Protein AF-0000000087665610 (afdb_homodimer)

Structure (mmCIF, N/CA/C/O backbone):
data_AF-0000000087665610-model_v1
#
loop_
_entity.id
_entity.type
_entity.pd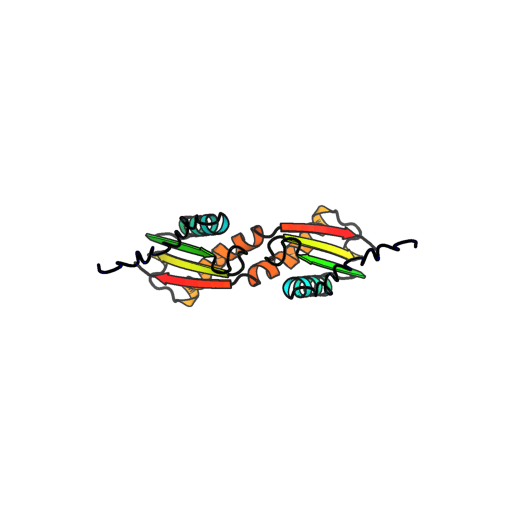bx_description
1 polymer 'BolA-like protein'
#
loop_
_atom_site.group_PDB
_atom_site.id
_atom_site.type_symbol
_atom_site.label_atom_id
_atom_site.label_alt_id
_atom_site.label_comp_id
_atom_site.label_asym_id
_atom_site.label_entity_id
_atom_site.label_seq_id
_atom_site.pdbx_PDB_ins_code
_atom_site.Cartn_x
_atom_site.Cartn_y
_atom_site.Cartn_z
_atom_site.occupancy
_atom_site.B_iso_or_equiv
_atom_site.auth_seq_id
_atom_site.auth_comp_id
_atom_site.auth_asym_id
_atom_site.auth_atom_id
_atom_site.pdbx_PDB_model_num
ATOM 1 N N . MET A 1 1 ? 56.156 -19.656 -23.188 1 30.45 1 MET A N 1
ATOM 2 C CA . MET A 1 1 ? 55.656 -19.406 -21.844 1 30.45 1 MET A CA 1
ATOM 3 C C . MET A 1 1 ? 54.219 -18.875 -21.875 1 30.45 1 MET A C 1
ATOM 5 O O . MET A 1 1 ? 54 -17.766 -22.359 1 30.45 1 MET A O 1
ATOM 9 N N . LEU A 1 2 ? 53.25 -19.781 -22.156 1 40.09 2 LEU A N 1
ATOM 10 C CA . LEU A 1 2 ? 51.812 -19.625 -22.391 1 40.09 2 LEU A CA 1
ATOM 11 C C . LEU A 1 2 ? 51.125 -19 -21.188 1 40.09 2 LEU A C 1
ATOM 13 O O . LEU A 1 2 ? 51.219 -19.5 -20.062 1 40.09 2 LEU A O 1
ATOM 17 N N . SER A 1 3 ? 51.125 -17.641 -21.094 1 36.66 3 SER A N 1
ATOM 18 C CA . SER A 1 3 ? 50.469 -16.797 -20.078 1 36.66 3 SER A CA 1
ATOM 19 C C . SER A 1 3 ? 48.969 -17.094 -19.984 1 36.66 3 SER A C 1
ATOM 21 O O . SER A 1 3 ? 48.25 -16.906 -20.953 1 36.66 3 SER A O 1
ATOM 23 N N . ALA A 1 4 ? 48.594 -18.25 -19.375 1 34.22 4 ALA A N 1
ATOM 24 C CA . ALA A 1 4 ? 47.219 -18.562 -19.031 1 34.22 4 ALA A CA 1
ATOM 25 C C . ALA A 1 4 ? 46.594 -17.438 -18.203 1 34.22 4 ALA A C 1
ATOM 27 O O . ALA A 1 4 ? 47.031 -17.156 -17.094 1 34.22 4 ALA A O 1
ATOM 28 N N . ARG A 1 5 ? 46.25 -16.312 -18.875 1 37.38 5 ARG A N 1
ATOM 29 C CA . ARG A 1 5 ? 45.438 -15.25 -18.281 1 37.38 5 ARG A CA 1
ATOM 30 C C . ARG A 1 5 ? 44.281 -15.836 -17.469 1 37.38 5 ARG A C 1
ATOM 32 O O . ARG A 1 5 ? 43.5 -16.656 -17.969 1 37.38 5 ARG A O 1
ATOM 39 N N . ASN A 1 6 ? 44.5 -16.094 -16.141 1 33.09 6 ASN A N 1
ATOM 40 C CA . ASN A 1 6 ? 43.562 -16.453 -15.094 1 33.09 6 ASN A CA 1
ATOM 41 C C . ASN A 1 6 ? 42.281 -15.594 -15.172 1 33.09 6 ASN A C 1
ATOM 43 O O . ASN A 1 6 ? 42.344 -14.391 -14.93 1 33.09 6 ASN A O 1
ATOM 47 N N . ARG A 1 7 ? 41.438 -15.664 -16.234 1 42.34 7 ARG A N 1
ATOM 48 C CA . ARG A 1 7 ? 40.156 -15.008 -16.203 1 42.34 7 ARG A CA 1
ATOM 49 C C . ARG A 1 7 ? 39.406 -15.305 -14.898 1 42.34 7 ARG A C 1
ATOM 51 O O . ARG A 1 7 ? 38.969 -16.422 -14.68 1 42.34 7 ARG A O 1
ATOM 58 N N . LEU A 1 8 ? 39.969 -14.805 -13.812 1 37.66 8 LEU A N 1
ATOM 59 C CA . LEU A 1 8 ? 39.188 -14.859 -12.578 1 37.66 8 LEU A CA 1
ATOM 60 C C . LEU A 1 8 ? 37.75 -14.43 -12.828 1 37.66 8 LEU A C 1
ATOM 62 O O . LEU A 1 8 ? 37.5 -13.305 -13.273 1 37.66 8 LEU A O 1
ATOM 66 N N . PHE A 1 9 ? 36.906 -15.336 -13.281 1 41.03 9 PHE A N 1
ATOM 67 C CA . PHE A 1 9 ? 35.469 -15.133 -13.297 1 41.03 9 PHE A CA 1
ATOM 68 C C . PHE A 1 9 ? 35 -14.508 -11.992 1 41.03 9 PHE A C 1
ATOM 70 O O .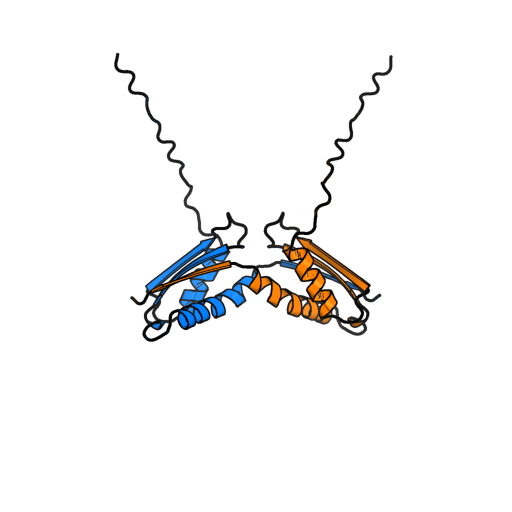 PHE A 1 9 ? 35.312 -14.992 -10.906 1 41.03 9 PHE A O 1
ATOM 77 N N . TYR A 1 10 ? 35.219 -13.242 -11.836 1 36.62 10 TYR A N 1
ATOM 78 C CA . TYR A 1 10 ? 34.531 -12.531 -10.773 1 36.62 10 TYR A CA 1
ATOM 79 C C . TYR A 1 10 ? 33.125 -13.102 -10.562 1 36.62 10 TYR A C 1
ATOM 81 O O . TYR A 1 10 ? 32.281 -13.078 -11.469 1 36.62 10 TYR A O 1
ATOM 89 N N . PHE A 1 11 ? 33.125 -14.375 -10.078 1 37.56 11 PHE A N 1
ATOM 90 C CA . PHE A 1 11 ? 31.859 -14.844 -9.523 1 37.56 11 PHE A CA 1
ATOM 91 C C . PHE A 1 11 ? 31.141 -13.727 -8.789 1 37.56 11 PHE A C 1
ATOM 93 O O . PHE A 1 11 ? 31.578 -13.289 -7.727 1 37.56 11 PHE A O 1
ATOM 100 N N . GLY A 1 12 ? 30.828 -12.68 -9.523 1 36.81 12 GLY A N 1
ATOM 101 C CA . GLY A 1 12 ? 29.828 -11.875 -8.828 1 36.81 12 GLY A CA 1
ATOM 102 C C . GLY A 1 12 ? 28.953 -12.695 -7.906 1 36.81 12 GLY A C 1
ATOM 103 O O . GLY A 1 12 ? 28.125 -13.492 -8.375 1 36.81 12 GLY A O 1
ATOM 104 N N . LEU A 1 13 ? 29.438 -13.32 -6.906 1 33.56 13 LEU A N 1
ATOM 105 C CA . LEU A 1 13 ? 28.672 -13.859 -5.797 1 33.56 13 LEU A CA 1
ATOM 106 C C . LEU A 1 13 ? 27.422 -13.016 -5.539 1 33.56 13 LEU A C 1
ATOM 108 O O . LEU A 1 13 ? 27.516 -11.922 -4.977 1 33.56 13 LEU A O 1
ATOM 112 N N . ARG A 1 14 ? 26.719 -12.734 -6.547 1 39.91 14 ARG A N 1
ATOM 113 C CA . ARG A 1 14 ? 25.422 -12.305 -6.047 1 39.91 14 ARG A CA 1
ATOM 114 C C . ARG A 1 14 ? 25.094 -12.969 -4.715 1 39.91 14 ARG A C 1
ATOM 116 O O . ARG A 1 14 ? 25 -14.195 -4.633 1 39.91 14 ARG A O 1
ATOM 123 N N . LEU A 1 15 ? 25.641 -12.711 -3.615 1 41.97 15 LEU A N 1
ATOM 124 C CA . LEU A 1 15 ? 25.125 -13.062 -2.297 1 41.97 15 LEU A CA 1
ATOM 125 C C . LEU A 1 15 ? 23.703 -13.578 -2.389 1 41.97 15 LEU A C 1
ATOM 127 O O . LEU A 1 15 ? 22.953 -13.188 -3.287 1 41.97 15 LEU A O 1
ATOM 131 N N . CYS A 1 16 ? 23.344 -14.648 -1.927 1 44.97 16 CYS A N 1
ATOM 132 C CA . CYS A 1 16 ? 22.047 -15.273 -1.751 1 44.97 16 CYS A CA 1
ATOM 133 C C . CYS A 1 16 ? 20.953 -14.234 -1.562 1 44.97 16 CYS A C 1
ATOM 135 O O . CYS A 1 16 ? 20.953 -13.5 -0.57 1 44.97 16 CYS A O 1
ATOM 137 N N . SER A 1 17 ? 20.562 -13.523 -2.576 1 52.06 17 SER A N 1
ATOM 138 C CA . SER A 1 17 ? 19.547 -12.484 -2.564 1 52.06 17 SER A CA 1
ATOM 139 C C . SER A 1 17 ? 18.422 -12.82 -1.574 1 52.06 17 SER A C 1
ATOM 141 O O . SER A 1 17 ? 17.609 -13.703 -1.831 1 52.06 17 SER A O 1
ATOM 143 N N . THR A 1 18 ? 18.797 -13.047 -0.389 1 67.06 18 THR A N 1
ATOM 144 C CA . THR A 1 18 ? 17.844 -13.273 0.692 1 67.06 18 THR A CA 1
ATOM 145 C C . THR A 1 18 ? 16.578 -12.438 0.482 1 67.06 18 THR A C 1
ATOM 147 O O . THR A 1 18 ? 16.641 -11.305 0.016 1 67.06 18 THR A O 1
ATOM 150 N N . LYS A 1 19 ? 15.586 -13.234 0.316 1 80.88 19 LYS A N 1
ATOM 151 C CA . LYS A 1 19 ? 14.273 -12.617 0.151 1 80.88 19 LYS A CA 1
ATOM 152 C C . LYS A 1 19 ? 14.016 -11.578 1.24 1 80.88 19 LYS A C 1
ATOM 154 O O . LYS A 1 19 ? 14.383 -11.781 2.398 1 80.88 19 LYS A O 1
ATOM 159 N N . THR A 1 20 ? 13.594 -10.422 0.8 1 84.56 20 THR A N 1
ATOM 160 C CA . THR A 1 20 ? 13.219 -9.375 1.749 1 84.56 20 THR A CA 1
ATOM 161 C C . THR A 1 20 ? 12.039 -9.82 2.6 1 84.56 20 THR A C 1
ATOM 163 O O . THR A 1 20 ? 11.305 -10.742 2.225 1 84.56 20 THR A O 1
ATOM 166 N N . PRO A 1 21 ? 11.898 -9.242 3.732 1 85.81 21 PRO A N 1
ATOM 167 C CA . PRO A 1 21 ? 10.742 -9.562 4.566 1 85.81 21 PRO A CA 1
ATOM 168 C C . PRO A 1 21 ? 9.414 -9.359 3.842 1 85.81 21 PRO A C 1
ATOM 170 O O . PRO A 1 21 ? 8.484 -10.156 4.012 1 85.81 21 PRO A O 1
ATOM 173 N N . ALA A 1 22 ? 9.312 -8.367 3.059 1 87.12 22 ALA A N 1
ATOM 174 C CA . ALA A 1 22 ? 8.086 -8.109 2.312 1 87.12 22 ALA A CA 1
ATOM 175 C C . ALA A 1 22 ? 7.789 -9.25 1.335 1 87.12 22 ALA A C 1
ATOM 177 O O . ALA A 1 22 ? 6.656 -9.727 1.25 1 87.12 22 ALA A O 1
ATOM 178 N N . GLU A 1 23 ? 8.781 -9.68 0.623 1 92 23 GLU A N 1
ATOM 179 C CA . GLU A 1 23 ? 8.625 -10.789 -0.308 1 92 23 GLU A CA 1
ATOM 180 C C . GLU A 1 23 ? 8.148 -12.047 0.41 1 92 23 GLU A C 1
ATOM 182 O O . GLU A 1 23 ? 7.242 -12.734 -0.069 1 92 23 GLU A O 1
ATOM 187 N N . GLN A 1 24 ? 8.758 -12.289 1.547 1 92.56 24 GLN A N 1
ATOM 188 C CA . GLN A 1 24 ? 8.414 -13.477 2.32 1 92.56 24 GLN A CA 1
ATOM 189 C C . GLN A 1 24 ? 6.984 -13.406 2.836 1 92.56 24 GLN A C 1
ATOM 191 O O . GLN A 1 24 ? 6.242 -14.383 2.764 1 92.56 24 GLN A O 1
ATOM 196 N N . ARG A 1 25 ? 6.641 -12.281 3.301 1 92.31 25 ARG A N 1
ATOM 197 C CA . ARG A 1 25 ? 5.297 -12.102 3.832 1 92.31 25 ARG A CA 1
ATOM 198 C C . ARG A 1 25 ? 4.246 -12.266 2.738 1 92.31 25 ARG A C 1
ATOM 200 O O . ARG A 1 25 ? 3.232 -12.938 2.941 1 92.31 25 ARG A O 1
ATOM 207 N N . MET A 1 26 ? 4.5 -11.734 1.602 1 93.62 26 MET A N 1
ATOM 208 C CA . MET A 1 26 ? 3.557 -11.844 0.491 1 93.62 26 MET A CA 1
ATOM 209 C C . MET A 1 26 ? 3.408 -13.297 0.044 1 93.62 26 MET A C 1
ATOM 211 O O . MET A 1 26 ? 2.295 -13.758 -0.21 1 93.62 26 MET A O 1
ATOM 215 N N . ALA A 1 27 ? 4.508 -13.961 -0.029 1 96.38 27 ALA A N 1
ATOM 216 C CA . ALA A 1 27 ? 4.457 -15.375 -0.406 1 96.38 27 ALA A CA 1
ATOM 217 C C . ALA A 1 27 ? 3.65 -16.188 0.604 1 96.38 27 ALA A C 1
ATOM 219 O O . ALA A 1 27 ? 2.824 -17.016 0.222 1 96.38 27 ALA A O 1
ATOM 220 N N . GLN A 1 28 ? 3.865 -15.852 1.844 1 95.94 28 GLN A N 1
ATOM 221 C CA . GLN A 1 28 ? 3.162 -16.562 2.904 1 95.94 28 GLN A CA 1
ATOM 222 C C . GLN A 1 28 ? 1.66 -16.312 2.842 1 95.94 28 GLN A C 1
ATOM 224 O O . GLN A 1 28 ? 0.858 -17.234 2.986 1 95.94 28 GLN A O 1
ATOM 229 N N . LEU A 1 29 ? 1.319 -15.125 2.602 1 96.12 29 LEU A N 1
ATOM 230 C CA . LEU A 1 29 ? -0.089 -14.758 2.508 1 96.12 29 LEU A CA 1
ATOM 231 C C . LEU A 1 29 ? -0.769 -15.5 1.361 1 96.12 29 LEU A C 1
ATOM 233 O O . LEU A 1 29 ? -1.879 -16.016 1.52 1 96.12 29 LEU A O 1
ATOM 237 N N . LEU A 1 30 ? -0.143 -15.562 0.259 1 97.56 30 LEU A N 1
ATOM 238 C CA . LEU A 1 30 ? -0.709 -16.234 -0.909 1 97.56 30 LEU A CA 1
ATOM 239 C C . LEU A 1 30 ? -0.895 -17.719 -0.647 1 97.56 30 LEU A C 1
ATOM 241 O O . LEU A 1 30 ? -1.922 -18.297 -1.012 1 97.56 30 LEU A O 1
ATOM 245 N N . LYS A 1 31 ? 0.048 -18.297 0.053 1 97.44 31 LYS A N 1
ATOM 246 C CA . LYS A 1 31 ? -0.042 -19.719 0.384 1 97.44 31 LYS A CA 1
ATOM 247 C C . LYS A 1 31 ? -1.173 -19.984 1.374 1 97.44 31 LYS A C 1
ATOM 249 O O . LYS A 1 31 ? -1.832 -21.016 1.309 1 97.44 31 LYS A O 1
ATOM 254 N N . GLU A 1 32 ? -1.372 -19.016 2.225 1 96.75 32 GLU A N 1
ATOM 255 C CA . GLU A 1 32 ? -2.387 -19.172 3.262 1 96.75 32 GLU A CA 1
ATOM 256 C C . GLU A 1 32 ? -3.789 -18.938 2.701 1 96.75 32 GLU A C 1
ATOM 258 O O . GLU A 1 32 ? -4.734 -19.625 3.088 1 96.75 32 GLU A O 1
ATOM 263 N N . LYS A 1 33 ? -3.898 -18.125 1.694 1 96.88 33 LYS A N 1
ATOM 264 C CA . LYS A 1 33 ? -5.227 -17.672 1.293 1 96.88 33 LYS A CA 1
ATOM 265 C C . LYS A 1 33 ? -5.684 -18.375 0.016 1 96.88 33 LYS A C 1
ATOM 267 O O . LYS A 1 33 ? -6.871 -18.375 -0.313 1 96.88 33 LYS A O 1
ATOM 272 N N . ILE A 1 34 ? -4.816 -18.922 -0.722 1 97.56 34 ILE A N 1
ATOM 273 C CA . ILE A 1 34 ? -5.188 -19.641 -1.938 1 97.56 34 ILE A CA 1
ATOM 274 C C . ILE A 1 34 ? -5.012 -21.141 -1.728 1 97.56 34 ILE A C 1
ATOM 276 O O . ILE A 1 34 ? -3.941 -21.594 -1.319 1 97.56 34 ILE A O 1
ATOM 280 N N . THR A 1 35 ? -6.012 -21.828 -2.021 1 97.19 35 THR A N 1
ATOM 281 C CA . THR A 1 35 ? -5.945 -23.266 -1.864 1 97.19 35 THR A CA 1
ATOM 282 C C . THR A 1 35 ? -5.242 -23.922 -3.057 1 97.19 35 THR A C 1
ATOM 284 O O . THR A 1 35 ? -5.227 -23.344 -4.152 1 97.19 35 THR A O 1
ATOM 287 N N . GLY A 1 36 ? -4.547 -25.078 -2.832 1 97.81 36 GLY A N 1
ATOM 288 C CA . GLY A 1 36 ? -3.984 -25.859 -3.922 1 97.81 36 GLY A CA 1
ATOM 289 C C . GLY A 1 36 ? -2.734 -25.25 -4.52 1 97.81 36 GLY A C 1
ATOM 290 O O . GLY A 1 36 ? -2.396 -25.516 -5.676 1 97.81 36 GLY A O 1
ATOM 291 N N . VAL A 1 37 ? -2.111 -24.438 -3.73 1 98.12 37 VAL A N 1
ATOM 292 C CA . VAL A 1 37 ? -0.894 -23.812 -4.227 1 98.12 37 VAL A CA 1
ATOM 293 C C . VAL A 1 37 ? 0.242 -24.828 -4.266 1 98.12 37 VAL A C 1
ATOM 295 O O . VAL A 1 37 ? 0.518 -25.5 -3.27 1 98.12 37 VAL A O 1
ATOM 298 N N . THR A 1 38 ? 0.902 -24.922 -5.387 1 98.25 38 THR A N 1
ATOM 299 C CA . THR A 1 38 ? 2.027 -25.844 -5.527 1 98.25 38 THR A CA 1
ATOM 300 C C . THR A 1 38 ? 3.342 -25.078 -5.637 1 98.25 38 THR A C 1
ATOM 302 O O . THR A 1 38 ? 4.414 -25.625 -5.406 1 98.25 38 THR A O 1
ATOM 305 N N . LYS A 1 39 ? 3.195 -23.797 -6.051 1 98.44 39 LYS A N 1
ATOM 306 C CA . LYS A 1 39 ? 4.383 -22.953 -6.168 1 98.44 39 LYS A CA 1
ATOM 307 C C . LYS A 1 39 ? 4.031 -21.469 -6.016 1 98.44 39 LYS A C 1
ATOM 309 O O . LYS A 1 39 ? 3.02 -21.016 -6.555 1 98.44 39 LYS A O 1
ATOM 314 N N . VAL A 1 40 ? 4.859 -20.75 -5.281 1 98.25 40 VAL A N 1
ATOM 315 C CA . VAL A 1 40 ? 4.727 -19.297 -5.152 1 98.25 40 VAL A CA 1
ATOM 316 C C . VAL A 1 40 ? 6.109 -18.656 -5.145 1 98.25 40 VAL A C 1
ATOM 318 O O . VAL A 1 40 ? 7.023 -19.141 -4.473 1 98.25 40 VAL A O 1
ATOM 321 N N . GLU A 1 41 ? 6.238 -17.578 -5.941 1 97.69 41 GLU A N 1
ATOM 322 C CA . GLU A 1 41 ? 7.449 -16.766 -5.957 1 97.69 41 GLU A CA 1
ATOM 323 C C . GLU A 1 41 ? 7.117 -15.281 -6.004 1 97.69 41 GLU A C 1
ATOM 325 O O . GLU A 1 41 ? 6.312 -14.852 -6.828 1 97.69 41 GLU A O 1
ATOM 330 N N . VAL A 1 42 ? 7.703 -14.578 -5.047 1 96.31 42 VAL A N 1
ATOM 331 C CA . VAL A 1 42 ? 7.559 -13.125 -5.02 1 96.31 42 VAL A CA 1
ATOM 332 C C . VAL A 1 42 ? 8.938 -12.469 -5.008 1 96.31 42 VAL A C 1
ATOM 334 O O . VAL A 1 42 ? 9.781 -12.812 -4.18 1 96.31 42 VAL A O 1
ATOM 337 N N . ASN A 1 43 ? 9.156 -11.57 -5.93 1 95.06 43 ASN A N 1
ATOM 338 C CA . ASN A 1 43 ? 10.445 -10.883 -6.016 1 95.06 43 ASN A CA 1
ATOM 339 C C . ASN A 1 43 ? 10.266 -9.367 -6.16 1 95.06 43 ASN A C 1
ATOM 341 O O . ASN A 1 43 ? 9.516 -8.906 -7.023 1 95.06 43 ASN A O 1
ATOM 345 N N . ASP A 1 44 ? 10.977 -8.688 -5.293 1 91.19 44 ASP A N 1
ATOM 346 C CA . ASP A 1 44 ? 11.039 -7.238 -5.469 1 91.19 44 ASP A CA 1
ATOM 347 C C . ASP A 1 44 ? 11.992 -6.863 -6.602 1 91.19 44 ASP A C 1
ATOM 349 O O . ASP A 1 44 ? 13.188 -7.141 -6.535 1 91.19 44 ASP A O 1
ATOM 353 N N . VAL A 1 45 ? 11.492 -6.188 -7.613 1 91.62 45 VAL A N 1
ATOM 354 C CA . VAL A 1 45 ? 12.328 -5.918 -8.781 1 91.62 45 VAL A CA 1
ATOM 355 C C . VAL A 1 45 ? 12.672 -4.43 -8.844 1 91.62 45 VAL A C 1
ATOM 357 O O . VAL A 1 45 ? 13.117 -3.932 -9.875 1 91.62 45 VAL A O 1
ATOM 360 N N . SER A 1 46 ? 12.375 -3.678 -7.758 1 86.62 46 SER A N 1
ATOM 361 C CA . SER A 1 46 ? 12.688 -2.254 -7.688 1 86.62 46 SER A CA 1
ATOM 362 C C . SER A 1 46 ? 13.984 -2.012 -6.926 1 86.62 46 SER A C 1
ATOM 364 O O . SER A 1 46 ? 14.297 -0.875 -6.566 1 86.62 46 SER A O 1
ATOM 366 N N . SER A 1 47 ? 14.805 -2.971 -6.68 1 79.19 47 SER A N 1
ATOM 367 C CA . SER A 1 47 ? 16.094 -2.857 -6 1 79.19 47 SER A CA 1
ATOM 368 C C . SER A 1 47 ? 15.898 -2.576 -4.512 1 79.19 47 SER A C 1
ATOM 370 O O . SER A 1 47 ? 16.562 -1.698 -3.953 1 79.19 47 SER A O 1
ATOM 372 N N . GLY A 1 48 ? 14.859 -3.094 -3.902 1 76.19 48 GLY A N 1
ATOM 373 C CA . GLY A 1 48 ? 14.703 -3.111 -2.455 1 76.19 48 GLY A CA 1
ATOM 374 C C . GLY A 1 48 ? 13.734 -2.064 -1.944 1 76.19 48 GLY A C 1
ATOM 375 O O . GLY A 1 48 ? 13.445 -2.008 -0.746 1 76.19 48 GLY A O 1
ATOM 376 N N . CYS A 1 49 ? 13.211 -1.209 -2.771 1 75.19 49 CYS A N 1
ATOM 377 C CA . CYS A 1 49 ? 12.297 -0.159 -2.338 1 75.19 49 CYS A CA 1
ATOM 378 C C . CYS A 1 49 ? 10.891 -0.709 -2.146 1 75.19 49 CYS A C 1
ATOM 380 O O . CYS A 1 49 ? 10.078 -0.124 -1.422 1 75.19 49 CYS A O 1
ATOM 382 N N . GLY A 1 50 ? 10.656 -1.764 -2.826 1 82.06 50 GLY A N 1
ATOM 383 C CA . GLY A 1 50 ? 9.359 -2.398 -2.672 1 82.06 50 GLY A CA 1
ATOM 384 C C . GLY A 1 50 ? 8.273 -1.748 -3.508 1 82.06 50 GLY A C 1
ATOM 385 O O . GLY A 1 50 ? 7.09 -1.832 -3.172 1 82.06 50 GLY A O 1
ATOM 386 N N . SER A 1 51 ? 8.633 -1.101 -4.543 1 83.81 51 SER A N 1
ATOM 387 C CA . SER A 1 51 ? 7.633 -0.419 -5.363 1 83.81 51 SER A CA 1
ATOM 388 C C . SER A 1 51 ? 7.109 -1.331 -6.469 1 83.81 51 SER A C 1
ATOM 390 O O . SER A 1 51 ? 6.039 -1.083 -7.027 1 83.81 51 SER A O 1
ATOM 392 N N . MET A 1 52 ? 7.883 -2.289 -6.801 1 88.56 52 MET A N 1
ATOM 393 C CA . MET A 1 52 ? 7.5 -3.207 -7.871 1 88.56 52 MET A CA 1
ATOM 394 C C . MET A 1 52 ? 7.824 -4.648 -7.496 1 88.56 52 MET A C 1
ATOM 396 O O . MET A 1 52 ? 8.945 -4.949 -7.086 1 88.56 52 MET A O 1
ATOM 400 N N . PHE A 1 53 ? 6.809 -5.527 -7.738 1 93.31 53 PHE A N 1
ATOM 401 C CA . PHE A 1 53 ? 6.992 -6.945 -7.453 1 93.31 53 PHE A CA 1
ATOM 402 C C . PHE A 1 53 ? 6.578 -7.797 -8.648 1 93.31 53 PHE A C 1
ATOM 404 O O . PHE A 1 53 ? 5.609 -7.477 -9.336 1 93.31 53 PHE A O 1
ATOM 411 N N . THR A 1 54 ? 7.367 -8.836 -8.828 1 96.69 54 THR A N 1
ATOM 412 C CA . THR A 1 54 ? 6.898 -9.938 -9.648 1 96.69 54 THR A CA 1
ATOM 413 C C . THR A 1 54 ? 6.355 -11.07 -8.781 1 96.69 54 THR A C 1
ATOM 415 O O . THR A 1 54 ? 6.941 -11.406 -7.754 1 96.69 54 THR A O 1
ATOM 418 N N . VAL A 1 55 ? 5.191 -11.578 -9.266 1 97.81 55 VAL A N 1
ATOM 419 C CA . VAL A 1 55 ? 4.523 -12.609 -8.477 1 97.81 55 VAL A CA 1
ATOM 420 C C . VAL A 1 55 ? 4.156 -13.789 -9.383 1 97.81 55 VAL A C 1
ATOM 422 O O . VAL A 1 55 ? 3.494 -13.609 -10.406 1 97.81 55 VAL A O 1
ATOM 425 N N . PHE A 1 56 ? 4.684 -14.945 -9 1 98.69 56 PHE A N 1
ATOM 426 C CA . PHE A 1 56 ? 4.32 -16.188 -9.664 1 98.69 56 PHE A CA 1
ATOM 427 C C . PHE A 1 56 ? 3.574 -17.109 -8.711 1 98.69 56 PHE A C 1
ATOM 429 O O . PHE A 1 56 ? 4.031 -17.359 -7.598 1 98.69 56 PHE A O 1
ATOM 436 N N . VAL A 1 57 ? 2.381 -17.594 -9.195 1 98.69 57 VAL A N 1
ATOM 437 C CA . VAL A 1 57 ? 1.624 -18.531 -8.383 1 98.69 57 VAL A CA 1
ATOM 438 C C . VAL A 1 57 ? 1.129 -19.688 -9.258 1 98.69 57 VAL A C 1
ATOM 440 O O . VAL A 1 57 ? 0.55 -19.453 -10.32 1 98.69 57 VAL A O 1
ATOM 443 N N . GLU A 1 58 ? 1.41 -20.875 -8.812 1 98.81 58 GLU A N 1
ATOM 444 C CA . GLU A 1 58 ? 0.825 -22.094 -9.383 1 98.81 58 GLU A CA 1
ATOM 445 C C . GLU A 1 58 ? -0.182 -22.719 -8.422 1 98.81 58 GLU A C 1
ATOM 447 O O . GLU A 1 58 ? 0.149 -23.016 -7.273 1 98.81 58 GLU A O 1
ATOM 452 N N . SER A 1 59 ? -1.412 -22.891 -8.93 1 98.62 59 SER A N 1
ATOM 453 C CA . SER A 1 59 ? -2.436 -23.422 -8.039 1 98.62 59 SER A CA 1
ATOM 454 C C . SER A 1 59 ? -3.566 -24.078 -8.82 1 98.62 59 SER A C 1
ATOM 456 O O . SER A 1 59 ? -3.936 -23.609 -9.898 1 98.62 59 SER A O 1
ATOM 458 N N . SER A 1 60 ? -4.117 -25.109 -8.242 1 98.31 60 SER A N 1
ATOM 459 C CA . SER A 1 60 ? -5.273 -25.766 -8.828 1 98.31 60 SER A CA 1
ATOM 460 C C . SER A 1 60 ? -6.527 -24.906 -8.703 1 98.31 60 SER A C 1
ATOM 462 O O . SER A 1 60 ? -7.508 -25.125 -9.414 1 98.31 60 SER A O 1
ATOM 464 N N . SER A 1 61 ? -6.441 -23.906 -7.867 1 97.69 61 SER A N 1
ATOM 465 C CA . SER A 1 61 ? -7.582 -23.031 -7.656 1 97.69 61 SER A CA 1
ATOM 466 C C . SER A 1 61 ? -7.84 -22.156 -8.883 1 97.69 61 SER A C 1
ATOM 468 O O . SER A 1 61 ? -8.914 -21.562 -9.016 1 97.69 61 SER A O 1
ATOM 470 N N . PHE A 1 62 ? -6.914 -22.094 -9.773 1 98.38 62 PHE A N 1
ATOM 471 C CA . PHE A 1 62 ? -7.039 -21.219 -10.93 1 98.38 62 PHE A CA 1
ATOM 472 C C . PHE A 1 62 ? -7.777 -21.938 -12.062 1 98.38 62 PHE A C 1
ATOM 474 O O . PHE A 1 62 ? -8.125 -21.312 -13.07 1 98.38 62 PHE A O 1
ATOM 481 N N . LYS A 1 63 ? -7.984 -23.281 -11.82 1 97.75 63 LYS A N 1
ATOM 482 C CA . LYS A 1 63 ? -8.656 -24.047 -12.867 1 97.75 63 LYS A CA 1
ATOM 483 C C . LYS A 1 63 ? -10.031 -23.469 -13.18 1 97.75 63 LYS A C 1
ATOM 485 O O . LYS A 1 63 ? -10.836 -23.234 -12.266 1 97.75 63 LYS A O 1
ATOM 490 N N . GLY A 1 64 ? -10.297 -23.141 -14.484 1 97.94 64 GLY A N 1
ATOM 491 C CA . GLY A 1 64 ? -11.602 -22.656 -14.914 1 97.94 64 GLY A CA 1
ATOM 492 C C . GLY A 1 64 ? -11.75 -21.156 -14.789 1 97.94 64 GLY A C 1
ATOM 493 O O . GLY A 1 64 ? -12.766 -20.594 -15.203 1 97.94 64 GLY A O 1
ATOM 494 N N . LEU A 1 65 ? -10.812 -20.453 -14.211 1 97.69 65 LEU A N 1
ATOM 495 C CA . LEU A 1 65 ? -10.867 -19 -14.07 1 97.69 65 LEU A CA 1
ATOM 496 C C . LEU A 1 65 ? -10.164 -18.328 -15.242 1 97.69 65 LEU A C 1
ATOM 498 O O . LEU A 1 65 ? -9.18 -18.844 -15.766 1 97.69 65 LEU A O 1
ATOM 502 N N . SER A 1 66 ? -10.664 -17.219 -15.562 1 98.25 66 SER A N 1
ATOM 503 C CA . SER A 1 66 ? -9.961 -16.375 -16.531 1 98.25 66 SER A CA 1
ATOM 504 C C . SER A 1 66 ? -8.672 -15.812 -15.93 1 98.25 66 SER A C 1
ATOM 506 O O . SER A 1 66 ? -8.523 -15.758 -14.711 1 98.25 66 SER A O 1
ATOM 508 N N . ARG A 1 67 ? -7.82 -15.422 -16.875 1 97.56 67 ARG A N 1
ATOM 509 C CA . ARG A 1 67 ? -6.578 -14.805 -16.406 1 97.56 67 ARG A CA 1
ATOM 510 C C . ARG A 1 67 ? -6.863 -13.594 -15.531 1 97.56 67 ARG A C 1
ATOM 512 O O . ARG A 1 67 ? -6.234 -13.414 -14.492 1 97.56 67 ARG A O 1
ATOM 519 N N . VAL A 1 68 ? -7.836 -12.781 -15.867 1 97.88 68 VAL A N 1
ATOM 520 C CA . VAL A 1 68 ? -8.18 -11.57 -15.133 1 97.88 68 VAL A CA 1
ATOM 521 C C . VAL A 1 68 ? -8.656 -11.93 -13.734 1 97.88 68 VAL A C 1
ATOM 523 O O . VAL A 1 68 ? -8.258 -11.297 -12.75 1 97.88 68 VAL A O 1
ATOM 526 N N . ALA A 1 69 ? -9.422 -12.922 -13.648 1 98 69 ALA A N 1
ATOM 527 C CA . ALA A 1 69 ? -9.938 -13.359 -12.359 1 98 69 ALA A CA 1
ATOM 528 C C . ALA A 1 69 ? -8.812 -13.875 -11.461 1 98 69 ALA A C 1
ATOM 530 O O . ALA A 1 69 ? -8.797 -13.609 -10.258 1 98 69 ALA A O 1
ATOM 531 N N . GLN A 1 70 ? -7.898 -14.625 -12.109 1 98.12 70 GLN A N 1
ATOM 532 C CA . GLN A 1 70 ? -6.727 -15.094 -11.375 1 98.12 70 GLN A CA 1
ATOM 533 C C . GLN A 1 70 ? -5.914 -13.93 -10.828 1 98.12 70 GLN A C 1
ATOM 535 O O . GLN A 1 70 ? -5.543 -13.922 -9.656 1 98.12 70 GLN A O 1
ATOM 540 N N . HIS A 1 71 ? -5.723 -12.953 -11.641 1 97.5 71 HIS A N 1
ATOM 541 C CA . HIS A 1 71 ? -4.961 -11.773 -11.242 1 97.5 71 HIS A CA 1
ATOM 542 C C . HIS A 1 71 ? -5.688 -10.984 -10.156 1 97.5 71 HIS A C 1
ATOM 544 O O . HIS A 1 71 ? -5.066 -10.516 -9.203 1 97.5 71 HIS A O 1
ATOM 550 N N . LYS A 1 72 ? -6.938 -10.883 -10.211 1 96.44 72 LYS A N 1
ATOM 551 C CA . LYS A 1 72 ? -7.723 -10.172 -9.203 1 96.44 72 LYS A CA 1
ATOM 552 C C . LYS A 1 72 ? -7.637 -10.867 -7.848 1 96.44 72 LYS A C 1
ATOM 554 O O . LYS A 1 72 ? -7.598 -10.203 -6.805 1 96.44 72 LYS A O 1
ATOM 559 N N . MET A 1 73 ? -7.621 -12.156 -7.891 1 96.12 73 MET A N 1
ATOM 560 C CA . MET A 1 73 ? -7.488 -12.922 -6.652 1 96.12 73 MET A CA 1
ATOM 561 C C . MET A 1 73 ? -6.18 -12.594 -5.941 1 96.12 73 MET A C 1
ATOM 563 O O . MET A 1 73 ? -6.176 -12.312 -4.742 1 96.12 73 MET A O 1
ATOM 567 N N . ILE A 1 74 ? -5.184 -12.578 -6.703 1 96.88 74 ILE A N 1
ATOM 568 C CA . ILE A 1 74 ? -3.857 -12.305 -6.156 1 96.88 74 ILE A CA 1
ATOM 569 C C . ILE A 1 74 ? -3.771 -10.852 -5.703 1 96.88 74 ILE A C 1
ATOM 571 O O . ILE A 1 74 ? -3.324 -10.562 -4.594 1 96.88 74 ILE A O 1
ATOM 575 N N . THR A 1 75 ? -4.215 -9.977 -6.535 1 94.25 75 THR A N 1
ATOM 576 C CA . THR A 1 75 ? -4.191 -8.547 -6.219 1 94.25 75 THR A CA 1
ATOM 577 C C . THR A 1 75 ? -5.012 -8.258 -4.965 1 94.25 75 THR A C 1
ATOM 579 O O . THR A 1 75 ? -4.609 -7.457 -4.125 1 94.25 75 THR A O 1
ATOM 582 N N . GLY A 1 76 ? -6.148 -8.883 -4.859 1 92 76 GLY A N 1
ATOM 583 C CA . GLY A 1 76 ? -6.977 -8.703 -3.68 1 92 76 GLY A CA 1
ATOM 584 C C . GLY A 1 76 ? -6.285 -9.109 -2.395 1 92 76 GLY A C 1
ATOM 585 O O . GLY A 1 76 ? -6.43 -8.445 -1.365 1 92 76 GLY A O 1
ATOM 586 N N . ILE A 1 77 ? -5.535 -10.055 -2.443 1 93.19 77 ILE A N 1
ATOM 587 C CA . ILE A 1 77 ? -4.84 -10.578 -1.272 1 93.19 77 ILE A CA 1
ATOM 588 C C . ILE A 1 77 ? -3.652 -9.688 -0.932 1 93.19 77 ILE A C 1
ATOM 590 O O . ILE A 1 77 ? -3.434 -9.344 0.234 1 93.19 77 ILE A O 1
ATOM 594 N N . LEU A 1 78 ? -2.898 -9.234 -1.956 1 92.44 78 LEU A N 1
ATOM 595 C CA . LEU A 1 78 ? -1.634 -8.547 -1.718 1 92.44 78 LEU A CA 1
ATOM 596 C C . LEU A 1 78 ? -1.864 -7.07 -1.431 1 92.44 78 LEU A C 1
ATOM 598 O O . LEU A 1 78 ? -1.074 -6.438 -0.725 1 92.44 78 LEU A O 1
ATOM 602 N N . LYS A 1 79 ? -2.887 -6.48 -1.93 1 83.81 79 LYS A N 1
ATOM 603 C CA . LYS A 1 79 ? -3.143 -5.055 -1.722 1 83.81 79 LYS A CA 1
ATOM 604 C C . LYS A 1 79 ? -3.342 -4.746 -0.241 1 83.81 79 LYS A C 1
ATOM 606 O O . LYS A 1 79 ? -2.922 -3.689 0.239 1 83.81 79 LYS A O 1
ATOM 611 N N . HIS A 1 80 ? -3.902 -5.625 0.444 1 76.75 80 HIS A N 1
ATOM 612 C CA . HIS A 1 80 ? -4.047 -5.453 1.886 1 76.75 80 HIS A CA 1
ATOM 613 C C . HIS A 1 80 ? -2.689 -5.434 2.578 1 76.75 80 HIS A C 1
ATOM 615 O O . HIS A 1 80 ? -2.461 -4.629 3.484 1 76.75 80 HIS A O 1
ATOM 621 N N . GLU A 1 81 ? -1.836 -6.258 2.092 1 77.94 81 GLU A N 1
ATOM 622 C CA . GLU A 1 81 ? -0.496 -6.324 2.668 1 77.94 81 GLU A CA 1
ATOM 623 C C . GLU A 1 81 ? 0.312 -5.074 2.334 1 77.94 81 GLU A C 1
ATOM 625 O O . GLU A 1 81 ? 1.023 -4.539 3.188 1 77.94 81 GLU A O 1
ATOM 630 N N . ILE A 1 82 ? 0.187 -4.602 1.247 1 80.62 82 ILE A N 1
ATOM 631 C CA . ILE A 1 82 ? 0.985 -3.48 0.761 1 80.62 82 ILE A CA 1
ATOM 632 C C . ILE A 1 82 ? 0.621 -2.215 1.533 1 80.62 82 ILE A C 1
ATOM 634 O O . ILE A 1 82 ? 1.494 -1.412 1.872 1 80.62 82 ILE A O 1
ATOM 638 N N . GLU A 1 83 ? -0.686 -2.105 1.874 1 78.38 83 GLU A N 1
ATOM 639 C CA . GLU A 1 83 ? -1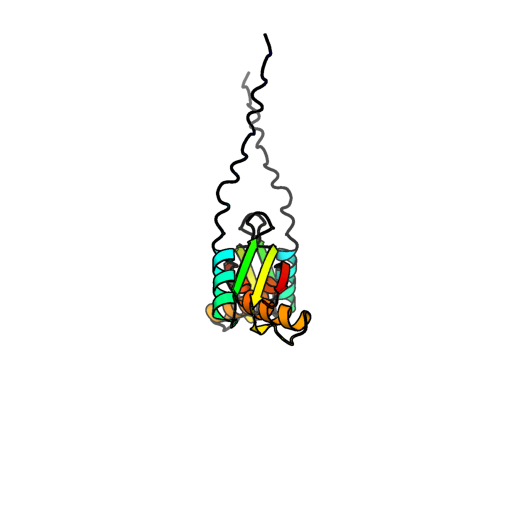.13 -0.929 2.615 1 78.38 83 GLU A CA 1
ATOM 640 C C . GLU A 1 83 ? -0.553 -0.917 4.027 1 78.38 83 GLU A C 1
ATOM 642 O O . GLU A 1 83 ? -0.392 0.146 4.629 1 78.38 83 GLU A O 1
ATOM 647 N N . ASP A 1 84 ? -0.205 -2.086 4.449 1 74.31 84 ASP A N 1
ATOM 648 C CA . ASP A 1 84 ? 0.281 -2.199 5.824 1 74.31 84 ASP A CA 1
ATOM 649 C C . ASP A 1 84 ? 1.799 -2.045 5.883 1 74.31 84 ASP A C 1
ATOM 651 O O . ASP A 1 84 ? 2.379 -1.963 6.965 1 74.31 84 ASP A O 1
ATOM 655 N N . MET A 1 85 ? 2.449 -1.917 4.777 1 71 85 MET A N 1
ATOM 656 C CA . MET A 1 85 ? 3.908 -1.9 4.742 1 71 85 MET A CA 1
ATOM 657 C C . MET A 1 85 ? 4.438 -0.473 4.82 1 71 85 MET A C 1
ATOM 659 O O . MET A 1 85 ? 5.613 -0.259 5.129 1 71 85 MET A O 1
ATOM 663 N N . HIS A 1 86 ? 3.559 0.54 4.551 1 79.81 86 HIS A N 1
ATOM 664 C CA . HIS A 1 86 ? 4 1.929 4.59 1 79.81 86 HIS A CA 1
ATOM 665 C C . HIS A 1 86 ? 3.785 2.539 5.969 1 79.81 86 HIS A C 1
ATOM 667 O O . HIS A 1 86 ? 2.721 2.369 6.57 1 79.81 86 HIS A O 1
ATOM 673 N N . GLY A 1 87 ? 4.926 3.076 6.34 1 86.25 87 GLY A N 1
ATOM 674 C CA . GLY A 1 87 ? 4.828 3.846 7.57 1 86.25 87 GLY A CA 1
ATOM 675 C C . GLY A 1 87 ? 4.316 5.258 7.352 1 86.25 87 GLY A C 1
ATOM 676 O O . GLY A 1 87 ? 4.66 5.902 6.359 1 86.25 87 GLY A O 1
ATOM 677 N N . LEU A 1 88 ? 3.359 5.594 8.266 1 92.44 88 LEU A N 1
ATOM 678 C CA . LEU A 1 88 ? 2.855 6.965 8.266 1 92.44 88 LEU A CA 1
ATOM 679 C C . LEU A 1 88 ? 3.051 7.609 9.633 1 92.44 88 LEU A C 1
ATOM 681 O O . LEU A 1 88 ? 2.693 7.027 10.656 1 92.44 88 LEU A O 1
ATOM 685 N N . SER A 1 89 ? 3.787 8.719 9.648 1 96.5 89 SER A N 1
ATOM 686 C CA . SER A 1 89 ? 3.82 9.594 10.812 1 96.5 89 SER A CA 1
ATOM 687 C C . SER A 1 89 ? 2.91 10.805 10.625 1 96.5 89 SER A C 1
ATOM 689 O O . SER A 1 89 ? 3.227 11.711 9.852 1 96.5 89 SER A O 1
ATOM 691 N N . ILE A 1 90 ? 1.785 10.781 11.438 1 97.62 90 ILE A N 1
ATOM 692 C CA . ILE A 1 90 ? 0.73 11.75 11.164 1 97.62 90 ILE A CA 1
ATOM 693 C C . ILE A 1 90 ? 0.68 12.789 12.281 1 97.62 90 ILE A C 1
ATOM 695 O O . ILE A 1 90 ? 0.756 12.438 13.461 1 97.62 90 ILE A O 1
ATOM 699 N N . THR A 1 91 ? 0.677 14.008 11.828 1 98.56 91 THR A N 1
ATOM 700 C CA . THR A 1 91 ? 0.423 15.125 12.734 1 98.56 91 THR A CA 1
ATOM 701 C C . THR A 1 91 ? -0.763 15.953 12.25 1 98.56 91 THR A C 1
ATOM 703 O O . THR A 1 91 ? -0.822 16.344 11.078 1 98.56 91 THR A O 1
ATOM 706 N N . THR A 1 92 ? -1.69 16.141 13.195 1 98.56 92 THR A N 1
ATOM 707 C CA . THR A 1 92 ? -2.863 16.938 12.836 1 98.56 92 THR A CA 1
ATOM 708 C C . THR A 1 92 ? -2.994 18.141 13.758 1 98.56 92 THR A C 1
ATOM 710 O O . THR A 1 92 ? -2.531 18.125 14.898 1 98.56 92 THR A O 1
ATOM 713 N N . LYS A 1 93 ? -3.609 19.203 13.133 1 98 93 LYS A N 1
ATOM 714 C CA . LYS A 1 93 ? -3.83 20.438 13.883 1 98 93 LYS A CA 1
ATOM 715 C C . LYS A 1 93 ? -5.168 21.062 13.523 1 98 93 LYS A C 1
ATOM 717 O O . LYS A 1 93 ? -5.625 20.953 12.383 1 98 93 LYS A O 1
ATOM 722 N N . VAL A 1 94 ? -5.816 21.625 14.477 1 97.12 94 VAL A N 1
ATOM 723 C CA . VAL A 1 94 ? -6.977 22.484 14.242 1 97.12 94 VAL A CA 1
ATOM 724 C C . VAL A 1 94 ? -6.535 23.938 14.141 1 97.12 94 VAL A C 1
ATOM 726 O O . VAL A 1 94 ? -5.805 24.438 15.008 1 97.12 94 VAL A O 1
ATOM 729 N N . PRO A 1 95 ? -6.922 24.438 12.984 1 93.44 95 PRO A N 1
ATOM 730 C CA . PRO A 1 95 ? -6.488 25.828 12.852 1 93.44 95 PRO A CA 1
ATOM 731 C C . PRO A 1 95 ? -6.992 26.719 13.992 1 93.44 95 PRO A C 1
ATOM 733 O O . PRO A 1 95 ? -8.008 26.406 14.625 1 93.44 95 PRO A O 1
ATOM 736 N N . MET B 1 1 ? 49.469 39 7.344 1 30.7 1 MET B N 1
ATOM 737 C CA . MET B 1 1 ? 48.625 38.688 6.203 1 30.7 1 MET B CA 1
ATOM 738 C C . MET B 1 1 ? 47.688 37.531 6.535 1 30.7 1 MET B C 1
ATOM 740 O O . MET B 1 1 ? 48.125 36.406 6.781 1 30.7 1 MET B O 1
ATOM 744 N N . LEU B 1 2 ? 46.594 37.844 7.324 1 39.28 2 LEU B N 1
ATOM 745 C CA . LEU B 1 2 ? 45.562 37.031 7.918 1 39.28 2 LEU B CA 1
ATOM 746 C C . LEU B 1 2 ? 44.844 36.219 6.844 1 39.28 2 LEU B C 1
ATOM 748 O O . LEU B 1 2 ? 44.375 36.781 5.859 1 39.28 2 LEU B O 1
ATOM 752 N N . SER B 1 3 ? 45.281 35 6.562 1 35.84 3 SER B N 1
ATOM 753 C CA . SER B 1 3 ? 44.719 34 5.668 1 35.84 3 SER B CA 1
ATOM 754 C C . SER B 1 3 ? 43.25 33.688 6.016 1 35.84 3 SER B C 1
ATOM 756 O O . SER B 1 3 ? 42.969 33.219 7.117 1 35.84 3 SER B O 1
ATOM 758 N N . ALA B 1 4 ? 42.312 34.594 5.684 1 33.25 4 ALA B N 1
ATOM 759 C CA . ALA B 1 4 ? 40.875 34.344 5.734 1 33.25 4 ALA B CA 1
ATOM 760 C C . ALA B 1 4 ? 40.531 33.062 4.977 1 33.25 4 ALA B C 1
ATOM 762 O O . ALA B 1 4 ? 40.688 33 3.754 1 33.25 4 ALA B O 1
ATOM 763 N N . ARG B 1 5 ? 40.969 31.891 5.52 1 37.38 5 ARG B N 1
ATOM 764 C CA . ARG B 1 5 ? 40.469 30.641 4.973 1 37.38 5 ARG B CA 1
ATOM 765 C C . ARG B 1 5 ? 38.969 30.734 4.703 1 37.38 5 ARG B C 1
ATOM 767 O O . ARG B 1 5 ? 38.188 31.141 5.574 1 37.38 5 ARG B O 1
ATOM 774 N N . ASN B 1 6 ? 38.594 31.078 3.438 1 32.12 6 ASN B N 1
ATOM 775 C CA . ASN B 1 6 ? 37.281 31.016 2.803 1 32.12 6 ASN B CA 1
ATOM 776 C C . ASN B 1 6 ? 36.531 29.734 3.148 1 32.12 6 ASN B C 1
ATOM 778 O O . ASN B 1 6 ? 36.938 28.641 2.74 1 32.12 6 ASN B O 1
ATOM 782 N N . ARG B 1 7 ? 36.156 29.438 4.426 1 41.44 7 ARG B N 1
ATOM 783 C CA . ARG B 1 7 ? 35.25 28.312 4.664 1 41.44 7 ARG B CA 1
ATOM 784 C C . ARG B 1 7 ? 34.094 28.344 3.686 1 41.44 7 ARG B C 1
ATOM 786 O O . ARG B 1 7 ? 33.219 29.203 3.775 1 41.44 7 ARG B O 1
ATOM 793 N N . LEU B 1 8 ? 34.406 28.109 2.43 1 36.75 8 LEU B N 1
ATOM 794 C CA . LEU B 1 8 ? 33.312 27.859 1.497 1 36.75 8 LEU B CA 1
ATOM 795 C C . LEU B 1 8 ? 32.281 26.906 2.109 1 36.75 8 LEU B C 1
ATOM 797 O O . LEU B 1 8 ? 32.594 25.781 2.473 1 36.75 8 LEU B O 1
ATOM 801 N N . PHE B 1 9 ? 31.375 27.453 2.918 1 40.34 9 PHE B N 1
ATOM 802 C CA . PHE B 1 9 ? 30.172 26.719 3.303 1 40.34 9 PHE B CA 1
ATOM 803 C C . PHE B 1 9 ? 29.578 25.969 2.113 1 40.34 9 PHE B C 1
ATOM 805 O O . PHE B 1 9 ? 29.344 26.562 1.055 1 40.34 9 PHE B O 1
ATOM 812 N N . TYR B 1 10 ? 30.203 24.875 1.751 1 36.44 10 TYR B N 1
ATOM 813 C CA . TYR B 1 10 ? 29.5 23.938 0.875 1 36.44 10 TYR B CA 1
ATOM 814 C C . TYR B 1 10 ? 27.984 23.984 1.132 1 36.44 10 TYR B C 1
ATOM 816 O O . TYR B 1 10 ? 27.531 23.578 2.197 1 36.44 10 TYR B O 1
ATOM 824 N N . PHE B 1 11 ? 27.422 25.188 0.853 1 36.91 11 PHE B N 1
ATOM 825 C CA . PHE B 1 11 ? 25.969 25.156 0.71 1 36.91 11 PHE B CA 1
ATOM 826 C C . PHE B 1 11 ? 25.516 23.844 0.071 1 36.91 11 PHE B C 1
ATOM 828 O O . PHE B 1 11 ? 25.766 23.609 -1.11 1 36.91 11 PHE B O 1
ATOM 835 N N . GLY B 1 12 ? 25.828 22.766 0.716 1 36.31 12 GLY B N 1
ATOM 836 C CA . GLY B 1 12 ? 25.016 21.656 0.233 1 36.31 12 GLY B CA 1
ATOM 837 C C . GLY B 1 12 ? 23.672 22.094 -0.304 1 36.31 12 GLY B C 1
ATOM 838 O O . GLY B 1 12 ? 22.812 22.562 0.456 1 36.31 12 GLY B O 1
ATOM 839 N N . LEU B 1 13 ? 23.594 22.859 -1.326 1 33.28 13 LEU B N 1
ATOM 840 C CA . LEU B 1 13 ? 22.406 23.078 -2.129 1 33.28 13 LEU B CA 1
ATOM 841 C C . LEU B 1 13 ? 21.5 21.859 -2.104 1 33.28 13 LEU B C 1
ATOM 843 O O . LEU B 1 13 ? 21.781 20.844 -2.76 1 33.28 13 LEU B O 1
ATOM 847 N N . ARG B 1 14 ? 21.25 21.344 -0.972 1 39.81 14 ARG B N 1
ATOM 848 C CA . ARG B 1 14 ? 20.078 20.484 -1.136 1 39.81 14 ARG B CA 1
ATOM 849 C C . ARG B 1 14 ? 19.188 20.984 -2.266 1 39.81 14 ARG B C 1
ATOM 851 O O . ARG B 1 14 ? 18.656 22.094 -2.199 1 39.81 14 ARG B O 1
ATOM 858 N N . LEU B 1 15 ? 19.469 20.938 -3.496 1 41.47 15 LEU B N 1
ATOM 859 C CA . LEU B 1 15 ? 18.516 21.078 -4.598 1 41.47 15 LEU B CA 1
ATOM 860 C C . LEU B 1 15 ? 17.078 21.078 -4.086 1 41.47 15 LEU B C 1
ATOM 862 O O . LEU B 1 15 ? 16.797 20.484 -3.045 1 41.47 15 LEU B O 1
ATOM 866 N N . CYS B 1 16 ? 16.266 21.922 -4.363 1 44.88 16 CYS B N 1
ATOM 867 C CA . CYS B 1 16 ? 14.828 22.062 -4.152 1 44.88 16 CYS B CA 1
ATOM 868 C C . CYS B 1 16 ? 14.156 20.688 -4.105 1 44.88 16 CYS B C 1
ATOM 870 O O . CYS B 1 16 ? 14.133 19.969 -5.105 1 44.88 16 CYS B O 1
ATOM 872 N N . SER B 1 17 ? 14.344 19.922 -3.102 1 52.19 17 SER B N 1
ATOM 873 C CA . SER B 1 17 ? 13.797 18.594 -2.904 1 52.19 17 SER B CA 1
ATOM 874 C C . SER B 1 17 ? 12.414 18.453 -3.521 1 52.19 17 SER B C 1
ATOM 876 O O . SER B 1 17 ? 11.438 19.016 -2.996 1 52.19 17 SER B O 1
ATOM 878 N N . THR B 1 18 ? 12.32 18.734 -4.75 1 67.06 18 THR B N 1
ATOM 879 C CA . THR B 1 18 ? 11.094 18.562 -5.512 1 67.06 18 THR B CA 1
ATOM 880 C C . THR B 1 18 ? 10.305 17.359 -4.996 1 67.06 18 THR B C 1
ATOM 882 O O . THR B 1 18 ? 10.898 16.344 -4.617 1 67.06 18 THR B O 1
ATOM 885 N N . LYS B 1 19 ? 9.203 17.766 -4.504 1 81 19 LYS B N 1
ATOM 886 C CA . LYS B 1 19 ? 8.289 16.75 -4.008 1 81 19 LYS B CA 1
ATOM 887 C C . LYS B 1 19 ? 8.109 15.625 -5.031 1 81 19 LYS B C 1
ATOM 889 O O . LYS B 1 19 ? 8.039 15.883 -6.234 1 81 19 LYS B O 1
ATOM 894 N N . THR B 1 20 ? 8.258 14.43 -4.555 1 84.56 20 THR B N 1
ATOM 895 C CA . THR B 1 20 ? 8.016 13.273 -5.41 1 84.56 20 THR B CA 1
ATOM 896 C C . THR B 1 20 ? 6.562 13.227 -5.863 1 84.56 20 THR B C 1
ATOM 898 O O . THR B 1 20 ? 5.695 13.852 -5.246 1 84.56 20 THR B O 1
ATOM 901 N N . PRO B 1 21 ? 6.324 12.57 -6.945 1 85.88 21 PRO B N 1
ATOM 902 C CA . PRO B 1 21 ? 4.941 12.43 -7.398 1 85.88 21 PRO B CA 1
ATOM 903 C C . PRO B 1 21 ? 4.031 11.812 -6.34 1 85.88 21 PRO B C 1
ATOM 905 O O . PRO B 1 21 ? 2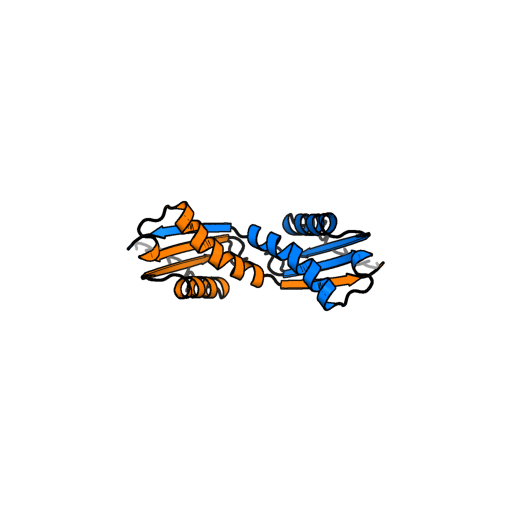.877 12.227 -6.195 1 85.88 21 PRO B O 1
ATOM 908 N N . ALA B 1 22 ? 4.504 10.891 -5.613 1 87.06 22 ALA B N 1
ATOM 909 C CA . ALA B 1 22 ? 3.703 10.258 -4.566 1 87.06 22 ALA B CA 1
ATOM 910 C C . ALA B 1 22 ? 3.324 11.273 -3.486 1 87.06 22 ALA B C 1
ATOM 912 O O . ALA B 1 22 ? 2.17 11.328 -3.057 1 87.06 22 ALA B O 1
ATOM 913 N N . GLU B 1 23 ? 4.266 12.055 -3.061 1 92 23 GLU B N 1
ATOM 914 C CA . GLU B 1 23 ? 4.004 13.094 -2.062 1 92 23 GLU B CA 1
ATOM 915 C C . GLU B 1 23 ? 2.936 14.07 -2.547 1 92 23 GLU B C 1
ATOM 917 O O . GLU B 1 23 ? 2.027 14.422 -1.795 1 92 23 GLU B O 1
ATOM 922 N N . GLN B 1 24 ? 3.07 14.445 -3.787 1 92.62 24 GLN B N 1
ATOM 923 C CA . GLN B 1 24 ? 2.135 15.398 -4.367 1 92.62 24 GLN B CA 1
ATOM 924 C C . GLN B 1 24 ? 0.73 14.812 -4.461 1 92.62 24 GLN B C 1
ATOM 926 O O . GLN B 1 24 ? -0.252 15.477 -4.129 1 92.62 24 GLN B O 1
ATOM 931 N N . ARG B 1 25 ? 0.684 13.617 -4.875 1 92.31 25 ARG B N 1
ATOM 932 C CA . ARG B 1 25 ? -0.607 12.953 -5.016 1 92.31 25 ARG B CA 1
ATOM 933 C C . ARG B 1 25 ? -1.294 12.797 -3.664 1 92.31 25 ARG B C 1
ATOM 935 O O . ARG B 1 25 ? -2.492 13.062 -3.535 1 92.31 25 ARG B O 1
ATOM 942 N N . MET B 1 26 ? -0.554 12.445 -2.68 1 93.69 26 MET B N 1
ATOM 943 C CA . MET B 1 26 ? -1.12 12.273 -1.345 1 93.69 26 MET B CA 1
ATOM 944 C C . MET B 1 26 ? -1.63 13.602 -0.794 1 93.69 26 MET B C 1
ATOM 946 O O . MET B 1 26 ? -2.713 13.664 -0.21 1 93.69 26 MET B O 1
ATOM 950 N N . ALA B 1 27 ? -0.861 14.617 -1.002 1 96.38 27 ALA B N 1
ATOM 951 C CA . ALA B 1 27 ? -1.287 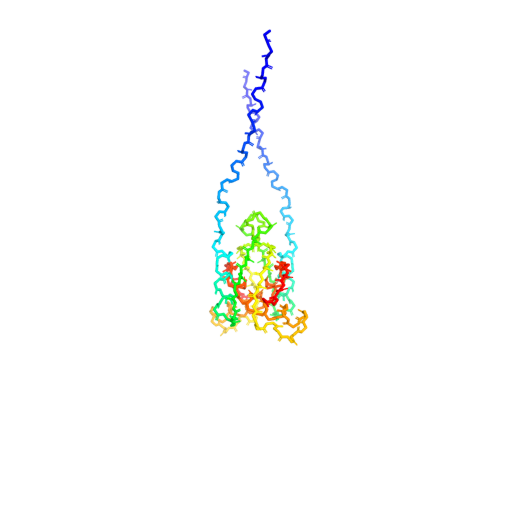15.945 -0.549 1 96.38 27 ALA B CA 1
ATOM 952 C C . ALA B 1 27 ? -2.576 16.375 -1.242 1 96.38 27 ALA B C 1
ATOM 954 O O . ALA B 1 27 ? -3.496 16.875 -0.598 1 96.38 27 ALA B O 1
ATOM 955 N N . GLN B 1 28 ? -2.623 16.078 -2.504 1 96 28 GLN B N 1
ATOM 956 C CA . GLN B 1 28 ? -3.801 16.438 -3.281 1 96 28 GLN B CA 1
ATOM 957 C C . GLN B 1 28 ? -5.035 15.68 -2.811 1 96 28 GLN B C 1
ATOM 959 O O . GLN B 1 28 ? -6.113 16.266 -2.67 1 96 28 GLN B O 1
ATOM 964 N N . LEU B 1 29 ? -4.859 14.469 -2.545 1 96.12 29 LEU B N 1
ATOM 965 C CA . LEU B 1 29 ? -5.965 13.641 -2.076 1 96.12 29 LEU B CA 1
ATOM 966 C C . LEU B 1 29 ? -6.504 14.148 -0.745 1 96.12 29 LEU B C 1
ATOM 968 O O . LEU B 1 29 ? -7.719 14.234 -0.554 1 96.12 29 LEU B O 1
ATOM 972 N N . LEU B 1 30 ? -5.648 14.484 0.132 1 97.56 30 LEU B N 1
ATOM 973 C CA . LEU B 1 30 ? -6.055 14.969 1.446 1 97.56 30 LEU B CA 1
ATOM 974 C C . LEU B 1 30 ? -6.816 16.281 1.331 1 97.56 30 LEU B C 1
ATOM 976 O O . LEU B 1 30 ? -7.832 16.484 2.002 1 97.56 30 LEU B O 1
ATOM 980 N N . LYS B 1 31 ? -6.383 17.109 0.427 1 97.44 31 LYS B N 1
ATOM 981 C CA . LYS B 1 31 ? -7.051 18.391 0.214 1 97.44 31 LYS B CA 1
ATOM 982 C C . LYS B 1 31 ? -8.43 18.188 -0.401 1 97.44 31 LYS B C 1
ATOM 984 O O . LYS B 1 31 ? -9.367 18.938 -0.098 1 97.44 31 LYS B O 1
ATOM 989 N N . GLU B 1 32 ? -8.516 17.188 -1.209 1 96.75 32 GLU B N 1
ATOM 990 C CA . GLU B 1 32 ? -9.773 16.922 -1.909 1 96.75 32 GLU B CA 1
ATOM 991 C C . GLU B 1 32 ? -10.781 16.25 -0.99 1 96.75 32 GLU B C 1
ATOM 993 O O . GLU B 1 32 ? -11.977 16.547 -1.055 1 96.75 32 GLU B O 1
ATOM 998 N N . LYS B 1 33 ? -10.305 15.5 -0.045 1 96.88 33 LYS B N 1
ATOM 999 C CA . LYS B 1 33 ? -11.227 14.633 0.692 1 96.88 33 LYS B CA 1
ATOM 1000 C C . LYS B 1 33 ? -11.516 15.195 2.082 1 96.88 33 LYS B C 1
ATOM 1002 O O . LYS B 1 33 ? -12.477 14.789 2.732 1 96.88 33 LYS B O 1
ATOM 1007 N N . ILE B 1 34 ? -10.719 16.062 2.564 1 97.5 34 ILE B N 1
ATOM 1008 C CA . ILE B 1 34 ? -10.953 16.672 3.873 1 97.5 34 ILE B CA 1
ATOM 1009 C C . ILE B 1 34 ? -11.375 18.125 3.701 1 97.5 34 ILE B C 1
ATOM 1011 O O . ILE B 1 34 ? -10.688 18.891 3.031 1 97.5 34 ILE B O 1
ATOM 1015 N N . THR B 1 35 ? -12.414 18.422 4.301 1 97.19 35 THR B N 1
ATOM 1016 C CA . THR B 1 35 ? -12.891 19.797 4.207 1 97.19 35 THR B CA 1
ATOM 1017 C C . THR B 1 35 ? -12.148 20.703 5.188 1 97.19 35 THR B C 1
ATOM 1019 O O . THR B 1 35 ? -11.617 20.234 6.191 1 97.19 35 THR B O 1
ATOM 1022 N N . GLY B 1 36 ? -12.016 22.031 4.84 1 97.81 36 GLY B N 1
ATOM 1023 C CA . GLY B 1 36 ? -11.469 23.016 5.766 1 97.81 36 GLY B CA 1
ATOM 1024 C C . GLY B 1 36 ? -9.969 22.906 5.949 1 97.81 36 GLY B C 1
ATOM 1025 O O . GLY B 1 36 ? -9.43 23.328 6.973 1 97.81 36 GLY B O 1
ATOM 1026 N N . VAL B 1 37 ? -9.367 22.328 4.984 1 98.12 37 VAL B N 1
ATOM 1027 C CA . VAL B 1 37 ? -7.918 22.172 5.078 1 98.12 37 VAL B CA 1
ATOM 1028 C C . VAL B 1 37 ? -7.242 23.531 4.84 1 98.12 37 VAL B C 1
ATOM 1030 O O . VAL B 1 37 ? -7.512 24.203 3.842 1 98.12 37 VAL B O 1
ATOM 1033 N N . THR B 1 38 ? -6.371 23.906 5.727 1 98.31 38 THR B N 1
ATOM 1034 C CA . THR B 1 38 ? -5.641 25.172 5.582 1 98.31 38 THR B CA 1
ATOM 1035 C C . THR B 1 38 ? -4.168 24.906 5.277 1 98.31 38 THR B C 1
ATOM 1037 O O . THR B 1 38 ? -3.469 25.781 4.773 1 98.31 38 THR B O 1
ATOM 1040 N N . LYS B 1 39 ? -3.736 23.672 5.641 1 98.44 39 LYS B N 1
ATOM 1041 C CA . LYS B 1 39 ? -2.352 23.297 5.367 1 98.44 39 LYS B CA 1
ATOM 1042 C C . LYS B 1 39 ? -2.197 21.797 5.25 1 98.44 39 LYS B C 1
ATOM 1044 O O . LYS B 1 39 ? -2.787 21.047 6.031 1 98.44 39 LYS B O 1
ATOM 1049 N N . VAL B 1 40 ? -1.403 21.359 4.281 1 98.25 40 VAL B N 1
ATOM 1050 C CA . VAL B 1 40 ? -1.056 19.953 4.125 1 98.25 40 VAL B CA 1
ATOM 1051 C C . VAL B 1 40 ? 0.403 19.828 3.693 1 98.25 40 VAL B C 1
ATOM 1053 O O . VAL B 1 40 ? 0.863 20.547 2.814 1 98.25 40 VAL B O 1
ATOM 1056 N N . GLU B 1 41 ? 1.112 18.906 4.352 1 97.69 41 GLU B N 1
ATOM 1057 C CA . GLU B 1 41 ? 2.482 18.578 3.979 1 97.69 41 GLU B CA 1
ATOM 1058 C C . GLU B 1 41 ? 2.713 17.062 4.039 1 97.69 41 GLU B C 1
ATOM 1060 O O . GLU B 1 41 ? 2.377 16.422 5.035 1 97.69 41 GLU B O 1
ATOM 1065 N N . VAL B 1 42 ? 3.217 16.547 2.92 1 96.31 42 VAL B N 1
ATOM 1066 C CA . VAL B 1 42 ? 3.582 15.141 2.861 1 96.31 42 VAL B CA 1
ATOM 1067 C C . VAL B 1 42 ? 5.039 15 2.422 1 96.31 42 VAL B C 1
ATOM 1069 O O . VAL B 1 42 ? 5.445 15.57 1.408 1 96.31 42 VAL B O 1
ATOM 1072 N N . ASN B 1 43 ? 5.812 14.289 3.203 1 95 43 ASN B N 1
ATOM 1073 C CA . ASN B 1 43 ? 7.223 14.094 2.883 1 95 43 ASN B CA 1
ATOM 1074 C C . ASN B 1 43 ? 7.629 12.625 2.994 1 95 43 ASN B C 1
ATOM 1076 O O . ASN B 1 43 ? 7.363 11.977 4.012 1 95 43 ASN B O 1
ATOM 1080 N N . ASP B 1 44 ? 8.266 12.18 1.924 1 91.19 44 ASP B N 1
ATOM 1081 C CA . ASP B 1 44 ? 8.875 10.859 1.998 1 91.19 44 ASP B CA 1
ATOM 1082 C C . ASP B 1 44 ? 10.172 10.898 2.801 1 91.19 44 ASP B C 1
ATOM 1084 O O . ASP B 1 44 ? 11.133 11.57 2.41 1 91.19 44 ASP B O 1
ATOM 1088 N N . VAL B 1 45 ? 10.25 10.156 3.869 1 91.62 45 VAL B N 1
ATOM 1089 C CA . VAL B 1 45 ? 11.422 10.25 4.738 1 91.62 45 VAL B CA 1
ATOM 1090 C C . VAL B 1 45 ? 12.258 8.977 4.621 1 91.62 45 VAL B C 1
ATOM 1092 O O . VAL B 1 45 ? 13.125 8.719 5.457 1 91.62 45 VAL B O 1
ATOM 1095 N N . SER B 1 46 ? 11.945 8.102 3.631 1 86.69 46 SER B N 1
ATOM 1096 C CA . SER B 1 46 ? 12.695 6.875 3.4 1 86.69 46 SER B CA 1
ATOM 1097 C C . SER B 1 46 ? 13.727 7.059 2.291 1 86.69 46 SER B C 1
ATOM 1099 O O . SER B 1 46 ? 14.305 6.082 1.81 1 86.69 46 SER B O 1
ATOM 1101 N N . SER B 1 47 ? 14.055 8.211 1.858 1 79.12 47 SER B N 1
ATOM 1102 C CA . SER B 1 47 ? 15.055 8.516 0.835 1 79.12 47 SER B CA 1
ATOM 1103 C C . SER B 1 47 ? 14.562 8.109 -0.55 1 79.12 47 SER B C 1
ATOM 1105 O O . SER B 1 47 ? 15.297 7.48 -1.316 1 79.12 47 SER B O 1
ATOM 1107 N N . GLY B 1 48 ? 13.281 8.203 -0.799 1 76.19 48 GLY B N 1
ATOM 1108 C CA . GLY B 1 48 ? 12.727 8.094 -2.141 1 76.19 48 GLY B CA 1
ATOM 1109 C C . GLY B 1 48 ? 12.078 6.746 -2.406 1 76.19 48 GLY B C 1
ATOM 1110 O O . GLY B 1 48 ? 11.508 6.531 -3.477 1 76.19 48 GLY B O 1
ATOM 1111 N N . CYS B 1 49 ? 12.141 5.805 -1.515 1 75.25 49 CYS B N 1
ATOM 1112 C CA . CYS B 1 49 ? 11.562 4.484 -1.722 1 75.25 49 CYS B CA 1
ATOM 1113 C C . CYS B 1 49 ? 10.055 4.504 -1.475 1 75.25 49 CYS B C 1
ATOM 1115 O O . CYS B 1 49 ? 9.328 3.639 -1.969 1 75.25 49 CYS B O 1
ATOM 1117 N N . GLY B 1 50 ? 9.68 5.453 -0.707 1 82.25 50 GLY B N 1
ATOM 1118 C CA . GLY B 1 50 ? 8.258 5.594 -0.452 1 82.25 50 GLY B CA 1
ATOM 1119 C C . GLY B 1 50 ? 7.746 4.652 0.622 1 82.25 50 GLY B C 1
ATOM 1120 O O . GLY B 1 50 ? 6.562 4.305 0.638 1 82.25 50 GLY B O 1
ATOM 1121 N N . SER B 1 51 ? 8.594 4.223 1.479 1 83.81 51 SER B N 1
ATOM 1122 C CA . SER B 1 51 ? 8.164 3.279 2.51 1 83.81 51 SER B CA 1
ATOM 1123 C C . SER B 1 51 ? 7.695 4.008 3.764 1 83.81 51 SER B C 1
ATOM 1125 O O . SER B 1 51 ? 6.988 3.432 4.594 1 83.81 51 SER B O 1
ATOM 1127 N N . MET B 1 52 ? 8.156 5.199 3.918 1 88.56 52 MET B N 1
ATOM 1128 C CA . MET B 1 52 ? 7.797 5.98 5.098 1 88.56 52 MET B CA 1
ATOM 1129 C C . MET B 1 52 ? 7.477 7.422 4.723 1 88.56 52 MET B C 1
ATOM 1131 O O . MET B 1 52 ? 8.258 8.07 4.027 1 88.56 52 MET B O 1
ATOM 1135 N N . PHE B 1 53 ? 6.328 7.902 5.285 1 93.38 53 PHE B N 1
ATOM 1136 C CA . PHE B 1 53 ? 5.922 9.281 5.031 1 93.38 53 PHE B CA 1
ATOM 1137 C C . PHE B 1 53 ? 5.594 9.992 6.336 1 93.38 53 PHE B C 1
ATOM 1139 O O . PHE B 1 53 ? 5.027 9.398 7.254 1 93.38 53 PHE B O 1
ATOM 1146 N N . THR B 1 54 ? 5.98 11.25 6.344 1 96.69 54 THR B N 1
ATOM 1147 C CA . THR B 1 54 ? 5.414 12.164 7.324 1 96.69 54 THR B CA 1
ATOM 1148 C C . THR B 1 54 ? 4.285 12.992 6.707 1 96.69 54 THR B C 1
ATOM 1150 O O . THR B 1 54 ? 4.402 13.461 5.574 1 96.69 54 THR B O 1
ATOM 1153 N N . VAL B 1 55 ? 3.211 13.086 7.52 1 97.81 55 VAL B N 1
ATOM 1154 C CA . VAL B 1 55 ? 2.029 13.781 7.016 1 97.81 55 VAL B CA 1
ATOM 1155 C C . VAL B 1 55 ? 1.553 14.805 8.047 1 97.81 55 VAL B C 1
ATOM 1157 O O . VAL B 1 55 ? 1.312 14.461 9.203 1 97.81 55 VAL B O 1
ATOM 1160 N N . PHE B 1 56 ? 1.508 16.047 7.594 1 98.75 56 PHE B N 1
ATOM 1161 C CA . PHE B 1 56 ? 0.941 17.125 8.398 1 98.75 56 PHE B CA 1
ATOM 1162 C C . PHE B 1 56 ? -0.321 17.688 7.754 1 98.75 56 PHE B C 1
ATOM 1164 O O . PHE B 1 56 ? -0.321 18.016 6.566 1 98.75 56 PHE B O 1
ATOM 1171 N N . VAL B 1 57 ? -1.406 17.734 8.57 1 98.69 57 VAL B N 1
ATOM 1172 C CA . VAL B 1 57 ? -2.643 18.312 8.062 1 98.69 57 VAL B CA 1
ATOM 1173 C C . VAL B 1 57 ? -3.234 19.266 9.109 1 98.69 57 VAL B C 1
ATOM 1175 O O . VAL B 1 57 ? -3.367 18.906 10.281 1 98.69 57 VAL B O 1
ATOM 1178 N N . GLU B 1 58 ? -3.527 20.469 8.664 1 98.81 58 GLU B N 1
ATOM 1179 C CA . GLU B 1 58 ? -4.312 21.422 9.438 1 98.81 58 GLU B CA 1
ATOM 1180 C C . GLU B 1 58 ? -5.703 21.609 8.836 1 98.81 58 GLU B C 1
ATOM 1182 O O . GLU B 1 58 ? -5.836 21.938 7.66 1 98.81 58 GLU B O 1
ATOM 1187 N N . SER B 1 59 ? -6.715 21.359 9.672 1 98.62 59 SER B N 1
ATOM 1188 C CA . SER B 1 59 ? -8.07 21.453 9.141 1 98.62 59 SER B CA 1
ATOM 1189 C C . SER B 1 59 ? -9.086 21.719 10.242 1 98.62 59 SER B C 1
ATOM 1191 O O . SER B 1 59 ? -8.945 21.219 11.352 1 98.62 59 SER B O 1
ATOM 1193 N N . SER B 1 60 ? -10.094 22.469 9.891 1 98.31 60 SER B N 1
ATOM 1194 C CA . SER B 1 60 ? -11.195 22.719 10.82 1 98.31 60 SER B CA 1
ATOM 1195 C C . SER B 1 60 ? -12.055 21.469 11.008 1 98.31 60 SER B C 1
ATOM 1197 O O . SER B 1 60 ? -12.805 21.359 11.977 1 98.31 60 SER B O 1
ATOM 1199 N N . SER B 1 61 ? -11.867 20.516 10.125 1 97.75 61 SER B N 1
ATOM 1200 C CA . SER B 1 61 ? -12.633 19.281 10.195 1 97.75 61 SER B CA 1
ATOM 1201 C C . SER B 1 61 ? -12.219 18.438 11.398 1 97.75 61 SER B C 1
ATOM 1203 O O . SER B 1 61 ? -12.938 17.516 11.805 1 97.75 61 SER B O 1
ATOM 1205 N N . PHE B 1 62 ? -11.117 18.75 11.992 1 98.38 62 PHE B N 1
ATOM 1206 C CA . PHE B 1 62 ? -10.602 17.953 13.094 1 98.38 62 PHE B CA 1
ATOM 1207 C C . PHE B 1 62 ? -11.18 18.422 14.422 1 98.38 62 PHE B C 1
ATOM 1209 O O . PHE B 1 62 ? -10.984 17.766 15.453 1 98.38 62 PHE B O 1
ATOM 1216 N N . LYS B 1 63 ? -11.891 19.594 14.32 1 97.75 63 LYS B N 1
ATOM 1217 C CA . LYS B 1 63 ? -12.461 20.125 15.555 1 97.75 63 LYS B CA 1
ATOM 1218 C C . LYS B 1 63 ? -13.398 19.125 16.219 1 97.75 63 LYS B C 1
ATOM 1220 O O . LYS B 1 63 ? -14.297 18.578 15.555 1 97.75 63 LYS B O 1
ATOM 1225 N N . GLY B 1 64 ? -13.148 18.781 17.516 1 97.88 64 GLY B N 1
ATOM 1226 C CA . GLY B 1 64 ? -14.023 17.906 18.281 1 97.88 64 GLY B CA 1
ATOM 1227 C C . GLY B 1 64 ? -13.672 16.438 18.125 1 97.88 64 GLY B C 1
ATOM 1228 O O . GLY B 1 64 ? -14.273 15.578 18.766 1 97.88 64 GLY B O 1
ATOM 1229 N N . LEU B 1 65 ? -12.766 16.078 17.266 1 97.69 65 LEU B N 1
ATOM 1230 C CA . LEU B 1 65 ? -12.352 14.703 17.078 1 97.69 65 LEU B CA 1
ATOM 1231 C C . LEU B 1 65 ? -11.156 14.359 17.953 1 97.69 65 LEU B C 1
ATOM 1233 O O . LEU B 1 65 ? -10.305 15.219 18.203 1 97.69 65 LEU B O 1
ATOM 1237 N N . SER B 1 66 ? -11.125 13.172 18.344 1 98.19 66 SER B N 1
ATOM 1238 C CA . SER B 1 66 ? -9.93 12.68 19.016 1 98.19 66 SER B CA 1
ATOM 1239 C C . SER B 1 66 ? -8.758 12.562 18.047 1 98.19 66 SER B C 1
ATOM 1241 O O . SER B 1 66 ? -8.945 12.516 16.844 1 98.19 66 SER B O 1
ATOM 1243 N N . ARG B 1 67 ? -7.59 12.539 18.688 1 97.5 67 ARG B N 1
ATOM 1244 C CA . ARG B 1 67 ? -6.398 12.367 17.859 1 97.5 67 ARG B CA 1
ATOM 1245 C C . ARG B 1 67 ? -6.484 11.086 17.031 1 97.5 67 ARG B C 1
ATOM 1247 O O . ARG B 1 67 ? -6.148 11.086 15.844 1 97.5 67 ARG B O 1
ATOM 1254 N N . VAL B 1 68 ? -6.977 10.023 17.594 1 97.88 68 VAL B N 1
ATOM 1255 C CA . VAL B 1 68 ? -7.07 8.727 16.922 1 97.88 68 VAL B CA 1
ATOM 1256 C C . VAL B 1 68 ? -8.016 8.828 15.734 1 97.88 68 VAL B C 1
ATOM 1258 O O . VAL B 1 68 ? -7.719 8.328 14.648 1 97.88 68 VAL B O 1
ATOM 1261 N N . ALA B 1 69 ? -9.062 9.477 15.93 1 98 69 ALA B N 1
ATOM 1262 C CA . ALA B 1 69 ? -10.047 9.641 14.867 1 98 69 ALA B CA 1
ATOM 1263 C C . ALA B 1 69 ? -9.477 10.469 13.719 1 98 69 ALA B C 1
ATOM 1265 O O . ALA B 1 69 ? -9.711 10.172 12.547 1 98 69 ALA B O 1
ATOM 1266 N N . GLN B 1 70 ? -8.734 11.531 14.109 1 98.12 70 GLN B N 1
ATOM 1267 C CA . GLN B 1 70 ? -8.062 12.344 13.109 1 98.12 70 GLN B CA 1
ATOM 1268 C C . GLN B 1 70 ? -7.09 11.508 12.281 1 98.12 70 GLN B C 1
ATOM 1270 O O . GLN B 1 70 ? -7.09 11.57 11.055 1 98.12 70 GLN B O 1
ATOM 1275 N N . HIS B 1 71 ? -6.344 10.695 12.953 1 97.5 71 HIS B N 1
ATOM 1276 C CA . HIS B 1 71 ? -5.367 9.836 12.297 1 97.5 71 HIS B CA 1
ATOM 1277 C C . HIS B 1 71 ? -6.051 8.797 11.414 1 97.5 71 HIS B C 1
ATOM 1279 O O . HIS B 1 71 ? -5.602 8.523 10.297 1 97.5 71 HIS B O 1
ATOM 1285 N N . LYS B 1 72 ? -7.113 8.258 11.828 1 96.38 72 LYS B N 1
ATOM 1286 C CA . LYS B 1 72 ? -7.852 7.273 11.047 1 96.38 72 LYS B CA 1
ATOM 1287 C C . LYS B 1 72 ? -8.406 7.887 9.766 1 96.38 72 LYS B C 1
ATOM 1289 O O . LYS B 1 72 ? -8.43 7.23 8.719 1 96.38 72 LYS B O 1
ATOM 1294 N N . MET B 1 73 ? -8.828 9.102 9.875 1 96.12 73 MET B N 1
ATOM 1295 C CA . MET B 1 73 ? -9.336 9.805 8.695 1 96.12 73 MET B CA 1
ATOM 1296 C C . MET B 1 73 ? -8.25 9.922 7.629 1 96.12 73 MET B C 1
ATOM 1298 O O . MET B 1 73 ? -8.492 9.609 6.461 1 96.12 73 MET B O 1
ATOM 1302 N N . ILE B 1 74 ? -7.141 10.289 8.062 1 96.88 74 ILE B N 1
ATOM 1303 C CA . ILE B 1 74 ? -6.02 10.477 7.145 1 96.88 74 ILE B CA 1
ATOM 1304 C C . ILE B 1 74 ? -5.562 9.117 6.609 1 96.88 74 ILE B C 1
ATOM 1306 O O . ILE B 1 74 ? -5.383 8.945 5.402 1 96.88 74 ILE B O 1
ATOM 1310 N N . THR B 1 75 ? -5.414 8.18 7.492 1 94.25 75 THR B N 1
ATOM 1311 C CA . THR B 1 75 ? -4.98 6.84 7.105 1 94.25 75 THR B CA 1
ATOM 1312 C C . THR B 1 75 ? -5.969 6.215 6.121 1 94.25 75 THR B C 1
ATOM 1314 O O . THR B 1 75 ? -5.562 5.559 5.16 1 94.25 75 THR B O 1
ATOM 1317 N N . GLY B 1 76 ? -7.223 6.402 6.367 1 92.06 76 GLY B N 1
ATOM 1318 C CA . GLY B 1 76 ? -8.227 5.875 5.461 1 92.06 76 GLY B CA 1
ATOM 1319 C C . GLY B 1 76 ? -8.117 6.434 4.059 1 92.06 76 GLY B C 1
ATOM 1320 O O . GLY B 1 76 ? -8.305 5.707 3.078 1 92.06 76 GLY B O 1
ATOM 1321 N N . ILE B 1 77 ? -7.781 7.578 3.941 1 93.19 77 ILE B N 1
ATOM 1322 C CA . ILE B 1 77 ? -7.68 8.25 2.652 1 93.19 77 ILE B CA 1
ATOM 1323 C C . ILE B 1 77 ? -6.398 7.816 1.943 1 93.19 77 ILE B C 1
ATOM 1325 O O . ILE B 1 77 ? -6.418 7.516 0.747 1 93.19 77 ILE B O 1
ATOM 1329 N N . LEU B 1 78 ? -5.277 7.719 2.68 1 92.5 78 LEU B N 1
ATOM 1330 C CA . LEU B 1 78 ? -3.977 7.504 2.057 1 92.5 78 LEU B CA 1
ATOM 1331 C C . LEU B 1 78 ? -3.75 6.027 1.765 1 92.5 78 LEU B C 1
ATOM 1333 O O . LEU B 1 78 ? -3.027 5.676 0.83 1 92.5 78 LEU B O 1
ATOM 1337 N N . LYS B 1 79 ? -4.305 5.145 2.514 1 83.88 79 LYS B N 1
ATOM 1338 C CA . LYS B 1 79 ? -4.098 3.715 2.309 1 83.88 79 LYS B CA 1
ATOM 1339 C C . LYS B 1 79 ? -4.5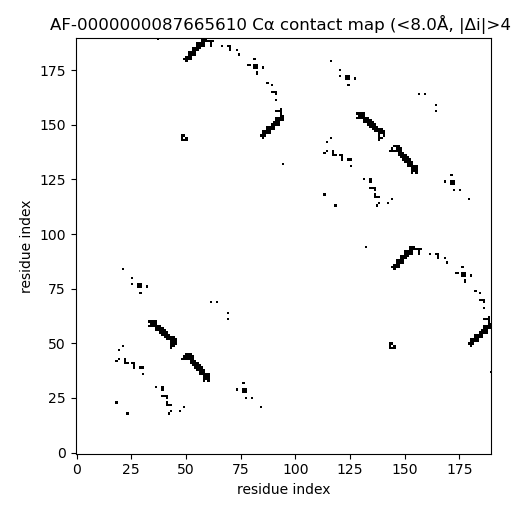98 3.279 0.934 1 83.88 79 LYS B C 1
ATOM 1341 O O . LYS B 1 79 ? -3.996 2.412 0.295 1 83.88 79 LYS B O 1
ATOM 1346 N N . HIS B 1 80 ? -5.598 3.881 0.5 1 77.06 80 HIS B N 1
ATOM 1347 C CA . HIS B 1 80 ? -6.082 3.598 -0.845 1 77.06 80 HIS B CA 1
ATOM 1348 C C . HIS B 1 80 ? -5.062 4.016 -1.899 1 77.06 80 HIS B C 1
ATOM 1350 O O . HIS B 1 80 ? -4.84 3.297 -2.875 1 77.06 80 HIS B O 1
ATOM 1356 N N . GLU B 1 81 ? -4.461 5.109 -1.647 1 78.31 81 GLU B N 1
ATOM 1357 C CA . GLU B 1 81 ? -3.453 5.609 -2.58 1 78.31 81 GLU B CA 1
ATOM 1358 C C . GLU B 1 81 ? -2.203 4.734 -2.562 1 78.31 81 GLU B C 1
ATOM 1360 O O . GLU B 1 81 ? -1.631 4.438 -3.613 1 78.31 81 GLU B O 1
ATOM 1365 N N . ILE B 1 82 ? -1.835 4.297 -1.507 1 80.88 82 ILE B N 1
ATOM 1366 C CA . ILE B 1 82 ? -0.596 3.549 -1.335 1 80.88 82 ILE B CA 1
ATOM 1367 C C . ILE B 1 82 ? -0.71 2.195 -2.033 1 80.88 82 ILE B C 1
ATOM 1369 O O . ILE B 1 82 ? 0.248 1.726 -2.652 1 80.88 82 ILE B O 1
ATOM 1373 N N . GLU B 1 83 ? -1.93 1.628 -1.986 1 78.81 83 GLU B N 1
ATOM 1374 C CA . GLU B 1 83 ? -2.139 0.334 -2.629 1 78.81 83 GLU B CA 1
ATOM 1375 C C . GLU B 1 83 ? -2.023 0.448 -4.148 1 78.81 83 GLU B C 1
ATOM 1377 O O . GLU B 1 83 ? -1.688 -0.526 -4.824 1 78.81 83 GLU B O 1
ATOM 1382 N N . ASP B 1 84 ? -2.24 1.63 -4.594 1 74.88 84 ASP B N 1
ATOM 1383 C CA . ASP B 1 84 ? -2.238 1.832 -6.039 1 74.88 84 ASP B CA 1
ATOM 1384 C C . ASP B 1 84 ? -0.843 2.201 -6.539 1 74.88 84 ASP B C 1
ATOM 1386 O O . ASP B 1 84 ? -0.606 2.256 -7.75 1 74.88 84 ASP B O 1
ATOM 1390 N N . MET B 1 85 ? 0.094 2.373 -5.676 1 71.62 85 MET B N 1
ATOM 1391 C CA . MET B 1 85 ? 1.416 2.855 -6.062 1 71.62 85 MET B CA 1
ATOM 1392 C C . MET B 1 85 ? 2.355 1.691 -6.355 1 71.62 85 MET B C 1
ATOM 1394 O O . MET B 1 85 ? 3.393 1.872 -7 1 71.62 85 MET B O 1
ATOM 1398 N N . HIS B 1 86 ? 1.988 0.459 -5.895 1 79.88 86 HIS B N 1
ATOM 1399 C CA . HIS B 1 86 ? 2.848 -0.697 -6.125 1 79.88 86 HIS B CA 1
ATOM 1400 C C . HIS B 1 86 ? 2.473 -1.411 -7.418 1 79.88 86 HIS B C 1
ATOM 1402 O O . HIS B 1 86 ? 1.291 -1.645 -7.684 1 79.88 86 HIS B O 1
ATOM 1408 N N . GLY B 1 87 ? 3.578 -1.543 -8.125 1 86.06 87 GLY B N 1
ATOM 1409 C CA . GLY B 1 87 ? 3.408 -2.363 -9.32 1 86.06 87 GLY B CA 1
ATOM 1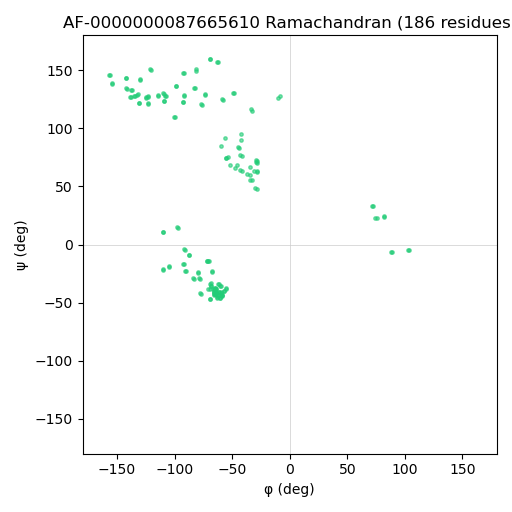410 C C . GLY B 1 87 ? 3.502 -3.85 -9.031 1 86.06 87 GLY B C 1
ATOM 1411 O O . GLY B 1 87 ? 4.312 -4.281 -8.211 1 86.06 87 GLY B O 1
ATOM 1412 N N . LEU B 1 88 ? 2.502 -4.559 -9.656 1 92.38 88 LEU B N 1
ATOM 1413 C CA . LEU B 1 88 ? 2.527 -6.016 -9.586 1 92.38 88 LEU B CA 1
ATOM 1414 C C . LEU B 1 88 ? 2.539 -6.629 -10.977 1 92.38 88 LEU B C 1
ATOM 1416 O O . LEU B 1 88 ? 1.724 -6.266 -11.828 1 92.38 88 LEU B O 1
ATOM 1420 N N . SER B 1 89 ? 3.588 -7.406 -11.258 1 96.5 89 SER B N 1
ATOM 1421 C CA . SER B 1 89 ? 3.588 -8.27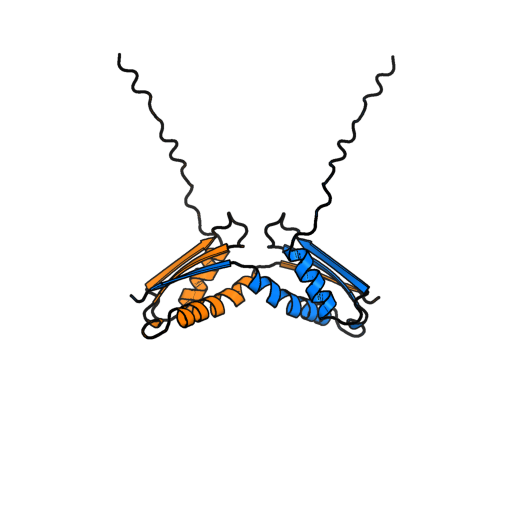3 -12.43 1 96.5 89 SER B CA 1
ATOM 1422 C C . SER B 1 89 ? 3.244 -9.711 -12.055 1 96.5 89 SER B C 1
ATOM 1424 O O . SER B 1 89 ? 4.062 -10.414 -11.453 1 96.5 89 SER B O 1
ATOM 1426 N N . ILE B 1 90 ? 1.994 -10.117 -12.5 1 97.62 90 ILE B N 1
ATOM 1427 C CA . ILE B 1 90 ? 1.465 -11.375 -11.984 1 97.62 90 ILE B CA 1
ATOM 1428 C C . ILE B 1 90 ? 1.464 -12.43 -13.094 1 97.62 90 ILE B C 1
ATOM 1430 O O . ILE B 1 90 ? 1.079 -12.141 -14.227 1 97.62 90 ILE B O 1
ATOM 1434 N N . THR B 1 91 ? 2.021 -13.555 -12.719 1 98.56 91 THR B N 1
ATOM 1435 C CA . THR B 1 91 ? 1.925 -14.734 -13.57 1 98.56 91 THR B CA 1
ATOM 1436 C C . THR B 1 91 ? 1.289 -15.898 -12.812 1 98.56 91 THR B C 1
ATOM 1438 O O . THR B 1 91 ? 1.707 -16.219 -11.695 1 98.56 91 THR B O 1
ATOM 1441 N N . THR B 1 92 ? 0.252 -16.438 -13.445 1 98.56 92 THR B N 1
ATOM 1442 C CA . THR B 1 92 ? -0.418 -17.562 -12.812 1 98.56 92 THR B CA 1
ATOM 1443 C C . THR B 1 92 ? -0.369 -18.797 -13.719 1 98.56 92 THR B C 1
ATOM 1445 O O . THR B 1 92 ? -0.287 -18.672 -14.938 1 98.56 92 THR B O 1
ATOM 1448 N N . LYS B 1 93 ? -0.368 -19.969 -13.016 1 98 93 LYS B N 1
ATOM 1449 C CA . LYS B 1 93 ? -0.349 -21.234 -13.734 1 98 93 LYS B CA 1
ATOM 1450 C C . LYS B 1 93 ? -1.219 -22.281 -13.031 1 98 93 LYS B C 1
ATOM 1452 O O . LYS B 1 93 ? -1.339 -22.281 -11.805 1 98 93 LYS B O 1
ATOM 1457 N N . VAL B 1 94 ? -1.872 -23.078 -13.789 1 97.19 94 VAL B N 1
ATOM 1458 C CA . VAL B 1 94 ? -2.545 -24.266 -13.273 1 97.19 94 VAL B CA 1
ATOM 1459 C C . VAL B 1 94 ? -1.613 -25.469 -13.375 1 97.19 94 VAL B C 1
ATOM 1461 O O . VAL B 1 94 ? -1.03 -25.719 -14.438 1 97.19 94 VAL B O 1
ATOM 1464 N N . PRO B 1 95 ? -1.445 -26.016 -12.188 1 93.56 95 PRO B N 1
ATOM 1465 C CA . PRO B 1 95 ? -0.538 -27.156 -12.258 1 93.56 95 PRO B CA 1
ATOM 1466 C C . PRO B 1 95 ? -0.993 -28.219 -13.258 1 93.56 95 PRO B C 1
ATOM 1468 O O . PRO B 1 95 ? -2.184 -28.312 -13.562 1 93.56 95 PRO B O 1
#

Foldseek 3Di:
DPPPPPPPPVPPCPPPPPADPLFVVLQVQCPVPAPAWPDWGWDDPPVPPNPDIDIDTDGPSCPPPDPVVVVCVSCVRCVVVVVVVDDDDDDDDDD/DPPPPPPVPVPPCPPPPPADPLFVVLQVQCPVPAPAWPDWGKDDPPVPPNPDIDIDTDGPSCPPPDPVVVVCVSCVRCVVVVVVVDDDDDDDDDD

Solvent-accessible surface area (backbone atoms only — not comparable to full-atom values): 11200 Å² total; per-residue (Å²): 134,83,78,74,77,76,74,71,70,74,68,72,67,68,61,80,76,66,74,49,70,66,32,50,51,53,41,49,49,50,57,73,72,38,62,62,58,79,45,72,44,49,43,61,75,50,81,78,43,64,40,25,34,39,37,40,42,26,16,56,68,45,63,92,53,52,72,66,56,49,50,48,55,52,48,61,60,48,39,61,52,52,38,68,63,46,44,75,47,78,45,78,42,63,114,133,84,77,74,73,75,76,72,70,72,67,72,67,71,61,78,77,67,76,50,70,66,34,51,50,53,39,50,48,50,57,73,73,40,60,63,59,80,44,71,46,47,42,61,73,51,81,77,42,62,40,27,33,39,36,39,41,26,17,57,68,44,63,93,54,51,71,66,56,48,49,49,54,51,49,61,60,45,38,58,52,52,39,66,64,46,45,74,48,79,45,78,42,61,115

Nearest PDB structures (foldseek):
  2ncl-assembly1_A  TM=7.564E-01  e=4.299E-05  Homo sapiens
  2mma-assembly1_B  TM=7.893E-01  e=4.253E-03  Arabidopsis thaliana
  3o2e-assembly1_A  TM=8.421E-01  e=7.578E-02  Babesia bovis T2Bo
  5y4b-assembly1_A  TM=7.399E-01  e=2.901E-02  Saccharomyces cerevisiae S288C
  2kdn-assembly1_A  TM=6.545E-01  e=5.022E-02  Plasmodium falciparum 3D7

pLDDT: mean 82.49, std 21.9, range [30.45, 98.81]

Radius of gyration: 23.94 Å; Cα contacts (8 Å, |Δi|>4): 268; chains: 2; bounding box: 70×66×41 Å

Secondary structure (DSSP, 8-state):
--------------------HHHHHHHHHHHHHSTTEEEEEEEE-SSSS-SEEEEEEEEGGGTT--HHHHHHHHHHHHHHHHHHHSEEEEEEE--/--------------------HHHHHHHHHHHHHSTTEEEEEEEE-SSSS-SEEEEEEEEGGGTT--HHHHHHHHHHHHHHHHHHHSEEEEEEE--

InterPro domains:
  IPR002634 BolA protein [PF01722] (47-95)
  IPR002634 BolA protein [PIRSF003113] (18-95)
  IPR036065 BolA-like superfamily [G3DSA:3.30.300.90] (17-95)
  IPR036065 BolA-like superfamily [SSF82657] (11-95)
  IPR052275 Mitochondrial Fe-S cluster assembly factor [PTHR46188] (7-95)

Sequence (190 aa):
MLSARNRLFYFGLRLCSTKTPAEQRMAQLLKEKITGVTKVEVNDVSSGCGSMFTVFVESSSFKGLSRVAQHKMITGILKHEIEDMHGLSITTKVPMLSARNRLFYFGLRLCSTKTPAEQRMAQLLKEKITGVTKVEVNDVSSGCGSMFTVFVESSSFKGLSRVAQHKMITGILKHEIEDMHGLSITTKVP

Organism: Ancylostoma caninum (NCBI:txid29170)